Protein AF-A0A9W8WN43-F1 (afdb_monomer_lite)

Sequence (343 aa):
MAVALAVEEGHTSQSELDIEPDHHFRHTLQLLCGPLISVIDGRIFLFHQTLKAFLIGDDAASFSSEASLANQAADGHKWASSISLSGSNNLLGRICSQYLLFTDVEDYFQNPLGNIEKLRTRPLEFLSENYPFLGYAWENWAVHSREPVEEDDRGDDSRIQQMLHLCSPHRLSTLIWLRRKWCLPKLGPEDVTRLIVASYLGLSSVTQHLLRLDTTRPNVRDGIFGRSALSWAAGGGFEGVVKTFIDTQRAAKRRSWLERLLGTGGIQVDSKSKPPRTLSVSHRPCTPLGWAVRFGHEAVVKQLIATNQVKVDDKMLFDAAKGGYLGIMEALLGTAQSPATQK

Structure (mmCIF, N/CA/C/O backbone):
data_AF-A0A9W8WN43-F1
#
_entry.id   AF-A0A9W8WN43-F1
#
loop_
_atom_site.group_PDB
_atom_site.id
_atom_site.type_symbol
_atom_site.label_atom_id
_atom_site.label_alt_id
_atom_site.label_comp_id
_atom_site.label_asym_id
_atom_site.label_entity_id
_atom_site.label_seq_id
_atom_site.pdbx_PDB_ins_code
_atom_site.Cartn_x
_atom_site.Cartn_y
_atom_site.Cartn_z
_atom_site.occupancy
_atom_site.B_iso_or_equiv
_atom_site.auth_seq_id
_atom_site.auth_comp_id
_atom_site.auth_asym_id
_atom_site.auth_atom_id
_atom_site.pdbx_PDB_model_num
ATOM 1 N N . MET A 1 1 ? -14.890 -4.351 18.200 1.00 75.25 1 MET A N 1
ATOM 2 C CA . MET A 1 1 ? -15.972 -4.117 17.217 1.00 75.25 1 MET A CA 1
ATOM 3 C C . MET A 1 1 ? -16.883 -2.972 17.650 1.00 75.25 1 MET A C 1
ATOM 5 O O . MET A 1 1 ? -17.161 -2.142 16.805 1.00 75.25 1 MET A O 1
ATOM 9 N N . ALA A 1 2 ? -17.258 -2.864 18.935 1.00 83.75 2 ALA A N 1
ATOM 10 C CA . ALA A 1 2 ? -18.026 -1.725 19.466 1.00 83.75 2 ALA A CA 1
ATOM 11 C C . ALA A 1 2 ? -17.439 -0.357 19.073 1.00 83.75 2 ALA A C 1
ATOM 13 O O . ALA A 1 2 ? -18.127 0.457 18.475 1.00 83.75 2 ALA A O 1
ATOM 14 N N . VAL A 1 3 ? -16.126 -0.172 19.265 1.00 87.62 3 VAL A N 1
ATOM 15 C CA . VAL A 1 3 ? -15.405 1.040 18.827 1.00 87.62 3 VAL A CA 1
ATOM 16 C C . VAL A 1 3 ? -15.624 1.349 17.341 1.00 87.62 3 VAL A C 1
ATOM 18 O O . VAL A 1 3 ? -15.852 2.493 16.992 1.00 87.62 3 VAL A O 1
ATOM 21 N N . ALA A 1 4 ? -15.594 0.342 16.462 1.00 87.38 4 ALA A N 1
ATOM 22 C CA . ALA A 1 4 ? -15.770 0.556 15.025 1.00 87.38 4 ALA A CA 1
ATOM 23 C C . ALA A 1 4 ? -17.183 1.046 14.673 1.00 87.38 4 ALA A C 1
ATOM 25 O O . ALA A 1 4 ? -17.331 1.808 13.725 1.00 87.38 4 ALA A O 1
ATOM 26 N N . LEU A 1 5 ? -18.201 0.616 15.429 1.00 86.31 5 LEU A N 1
ATOM 27 C CA . LEU A 1 5 ? -19.583 1.064 15.249 1.00 86.31 5 LEU A CA 1
ATOM 28 C C . LEU A 1 5 ? -19.835 2.462 15.831 1.00 86.31 5 LEU A C 1
ATOM 30 O O . LEU A 1 5 ? -20.707 3.154 15.327 1.00 86.31 5 LEU A O 1
ATOM 34 N N . ALA A 1 6 ? -19.057 2.882 16.832 1.00 88.94 6 ALA A N 1
ATOM 35 C CA . ALA A 1 6 ? -19.150 4.214 17.432 1.00 88.94 6 ALA A CA 1
ATOM 36 C C . ALA A 1 6 ? -18.400 5.309 16.640 1.00 88.94 6 ALA A C 1
ATOM 38 O O . ALA A 1 6 ? -18.562 6.497 16.909 1.00 88.94 6 ALA A O 1
ATOM 39 N N . VAL A 1 7 ? -17.532 4.940 15.689 1.00 89.69 7 VAL A N 1
ATOM 40 C CA . VAL A 1 7 ? -16.778 5.912 14.880 1.00 89.69 7 VAL A CA 1
ATOM 41 C C . VAL A 1 7 ? -17.681 6.499 13.790 1.00 89.69 7 VAL A C 1
ATOM 43 O O . VAL A 1 7 ? -17.957 5.863 12.772 1.00 89.69 7 VAL A O 1
ATOM 46 N N . GLU A 1 8 ? -18.079 7.752 13.987 1.00 85.19 8 GLU A N 1
ATOM 47 C CA . GLU A 1 8 ? -18.853 8.562 13.044 1.00 85.19 8 GLU A CA 1
ATOM 48 C C . GLU A 1 8 ? -18.018 9.706 12.467 1.00 85.19 8 GLU A C 1
ATOM 50 O O . GLU A 1 8 ? -16.975 10.063 13.014 1.00 85.19 8 GLU A O 1
ATOM 55 N N . GLU A 1 9 ? -18.464 10.293 11.353 1.00 80.88 9 GLU A N 1
ATOM 56 C CA . GLU A 1 9 ? -17.774 11.430 10.737 1.00 80.88 9 GLU A CA 1
ATOM 57 C C . GLU A 1 9 ? -17.709 12.632 11.686 1.00 80.88 9 GLU A C 1
ATOM 59 O O . GLU A 1 9 ? -18.696 13.008 12.307 1.00 80.88 9 GLU A O 1
ATOM 64 N N . GLY A 1 10 ? -16.532 13.253 11.779 1.00 82.25 10 GLY A N 1
ATOM 65 C CA . GLY A 1 10 ? -16.303 14.422 12.630 1.00 82.25 10 GLY A CA 1
ATOM 66 C C . GLY A 1 10 ? -15.645 14.109 13.972 1.00 82.25 10 GLY A C 1
ATOM 67 O O . GLY A 1 10 ? -15.037 15.013 14.538 1.00 82.25 10 GLY A O 1
ATOM 68 N N . HIS A 1 11 ? -15.662 12.854 14.434 1.00 90.50 11 HIS A N 1
ATOM 69 C CA . HIS A 1 11 ? -14.892 12.467 15.619 1.00 90.50 11 HIS A CA 1
ATOM 70 C C . HIS A 1 11 ? -13.386 12.653 15.401 1.00 90.50 11 HIS A C 1
ATOM 72 O O . HIS A 1 11 ? -12.860 12.315 14.330 1.00 90.50 11 HIS A O 1
ATOM 78 N N . THR A 1 12 ? -12.701 13.157 16.431 1.00 90.25 12 THR A N 1
ATOM 79 C CA . THR A 1 12 ? -11.256 13.447 16.426 1.00 90.25 12 THR A CA 1
ATOM 80 C C . THR A 1 12 ? -10.464 12.752 17.532 1.00 90.25 12 THR A C 1
ATOM 82 O O . THR A 1 12 ? -9.232 12.761 17.486 1.00 90.25 12 THR A O 1
ATOM 85 N N . SER A 1 13 ? -11.137 12.122 18.495 1.00 90.44 13 SER A N 1
ATOM 86 C CA . SER A 1 13 ? -10.511 11.424 19.622 1.00 90.44 13 SER A CA 1
ATOM 87 C C . SER A 1 13 ? -11.336 10.218 20.078 1.00 90.44 13 SER A C 1
ATOM 89 O O . SER A 1 13 ? -12.544 10.151 19.845 1.00 90.44 13 SER A O 1
ATOM 91 N N . GLN A 1 14 ? -10.713 9.258 20.769 1.00 86.75 14 GLN A N 1
ATOM 92 C CA . GLN A 1 14 ? -11.426 8.110 21.336 1.00 86.75 14 GLN A CA 1
ATOM 93 C C . GLN A 1 14 ? -12.351 8.518 22.493 1.00 86.75 14 GLN A C 1
ATOM 95 O O . GLN A 1 14 ? -13.359 7.855 22.721 1.00 86.75 14 GLN A O 1
ATOM 100 N N . SER A 1 15 ? -12.048 9.611 23.200 1.00 86.62 15 SER A N 1
ATOM 101 C CA . SER A 1 15 ? -12.898 10.142 24.276 1.00 86.62 15 SER A CA 1
ATOM 102 C C . SER A 1 15 ? -14.258 10.663 23.810 1.00 86.62 15 SER A C 1
ATOM 104 O O . SER A 1 15 ? -15.161 10.787 24.631 1.00 86.62 15 SER A O 1
ATOM 106 N N . GLU A 1 16 ? -14.405 10.973 22.522 1.00 89.69 16 GLU A N 1
ATOM 107 C CA . GLU A 1 16 ? -15.683 11.387 21.928 1.00 89.69 16 GLU A CA 1
ATOM 108 C C . GLU A 1 16 ? -16.592 10.197 21.599 1.00 89.69 16 GLU A C 1
ATOM 110 O O . GLU A 1 16 ? -17.780 10.388 21.357 1.00 89.69 16 GLU A O 1
ATOM 115 N N . LEU A 1 17 ? -16.054 8.972 21.580 1.00 88.38 17 LEU A N 1
ATOM 116 C CA . LEU A 1 17 ? -16.816 7.795 21.188 1.00 88.38 17 LEU A CA 1
ATOM 117 C C . LEU A 1 17 ? -17.735 7.336 22.321 1.00 88.38 17 LEU A C 1
ATOM 119 O O . LEU A 1 17 ? -17.269 6.968 23.402 1.00 88.38 17 LEU A O 1
ATOM 123 N N . ASP A 1 18 ? -19.030 7.247 22.028 1.00 85.81 18 ASP A N 1
ATOM 124 C CA . ASP A 1 18 ? -19.991 6.571 22.897 1.00 85.81 18 ASP A CA 1
ATOM 125 C C . ASP A 1 18 ? -19.885 5.050 22.701 1.00 85.81 18 ASP A C 1
ATOM 127 O O . ASP A 1 18 ? -20.550 4.438 21.863 1.00 85.81 18 ASP A O 1
ATOM 131 N N . ILE A 1 19 ? -18.929 4.439 23.405 1.00 85.38 19 ILE A N 1
ATOM 132 C CA . ILE A 1 19 ? -18.640 3.008 23.285 1.00 85.38 19 ILE A CA 1
ATOM 133 C C . ILE A 1 19 ? -19.535 2.236 24.252 1.00 85.38 19 ILE A C 1
ATOM 135 O O . ILE A 1 19 ? -19.335 2.265 25.468 1.00 85.38 19 ILE A O 1
ATOM 139 N N . GLU A 1 20 ? -20.467 1.462 23.700 1.00 82.31 20 GLU A N 1
ATOM 140 C CA . GLU A 1 20 ? -21.280 0.542 24.492 1.00 82.31 20 GLU A CA 1
ATOM 141 C C . GLU A 1 20 ? -20.407 -0.480 25.252 1.00 82.31 20 GLU A C 1
ATOM 143 O O . GLU A 1 20 ? -19.514 -1.099 24.660 1.00 82.31 20 GLU A O 1
ATOM 148 N N . PRO A 1 21 ? -20.689 -0.738 26.545 1.00 83.75 21 PRO A N 1
ATOM 149 C CA . PRO A 1 21 ? -20.045 -1.815 27.288 1.00 83.75 21 PRO A CA 1
ATOM 150 C C . PRO A 1 21 ? -20.271 -3.185 26.635 1.00 83.75 21 PRO A C 1
ATOM 152 O O . PRO A 1 21 ? -21.369 -3.468 26.161 1.00 83.75 21 PRO A O 1
ATOM 155 N N . ASP A 1 22 ? -19.289 -4.090 26.712 1.00 78.81 22 ASP A N 1
ATOM 156 C CA . ASP A 1 22 ? -19.317 -5.402 26.033 1.00 78.81 22 ASP A CA 1
ATOM 157 C C . ASP A 1 22 ? -20.609 -6.216 26.239 1.00 78.81 22 ASP A C 1
ATOM 159 O O . ASP A 1 22 ? -21.093 -6.888 25.323 1.00 78.81 22 ASP A O 1
ATOM 163 N N . HIS A 1 23 ? -21.186 -6.162 27.442 1.00 77.94 23 HIS A N 1
ATOM 164 C CA . HIS A 1 23 ? -22.418 -6.880 27.766 1.00 77.94 23 HIS A CA 1
ATOM 165 C C . HIS A 1 23 ? -23.649 -6.287 27.060 1.00 77.94 23 HIS A C 1
ATOM 167 O O . HIS A 1 23 ? -24.498 -7.048 26.594 1.00 77.94 23 HIS A O 1
ATOM 173 N N . HIS A 1 24 ? -23.724 -4.958 26.929 1.00 83.62 24 HIS A N 1
ATOM 174 C CA . HIS A 1 24 ? -24.758 -4.275 26.149 1.00 83.62 24 HIS A CA 1
ATOM 175 C C . HIS A 1 24 ? -24.529 -4.475 24.658 1.00 83.62 24 HIS A C 1
ATOM 177 O O . HIS A 1 24 ? -25.448 -4.878 23.955 1.00 83.62 24 HIS A O 1
ATOM 183 N N . PHE A 1 25 ? -23.285 -4.345 24.204 1.00 83.62 25 PHE A N 1
ATOM 184 C CA . PHE A 1 25 ? -22.928 -4.513 22.802 1.00 83.62 25 PHE A CA 1
ATOM 185 C C . PHE A 1 25 ? -23.336 -5.884 22.246 1.00 83.62 25 PHE A C 1
ATOM 187 O O . PHE A 1 25 ? -23.837 -6.000 21.126 1.00 83.62 25 PHE A O 1
ATOM 194 N N . ARG A 1 26 ? -23.181 -6.952 23.042 1.00 82.00 26 ARG A N 1
ATOM 195 C CA . ARG A 1 26 ? -23.665 -8.290 22.668 1.00 82.00 26 ARG A CA 1
ATOM 196 C C . ARG A 1 26 ? -25.181 -8.316 22.467 1.00 82.00 26 ARG A C 1
ATOM 198 O O . ARG A 1 26 ? -25.646 -8.980 21.541 1.00 82.00 26 ARG A O 1
ATOM 205 N N . HIS A 1 27 ? -25.934 -7.627 23.320 1.00 83.69 27 HIS A N 1
ATOM 206 C CA . HIS A 1 27 ? -27.383 -7.521 23.194 1.00 83.69 27 HIS A CA 1
ATOM 207 C C . HIS A 1 27 ? -27.773 -6.698 21.961 1.00 83.69 27 HIS A C 1
ATOM 209 O O . HIS A 1 27 ? -28.588 -7.160 21.168 1.00 83.69 27 HIS A O 1
ATOM 215 N N . THR A 1 28 ? -27.122 -5.556 21.733 1.00 85.56 28 THR A N 1
ATOM 216 C CA . THR A 1 28 ? -27.302 -4.712 20.543 1.00 85.56 28 THR A CA 1
ATOM 217 C C . THR A 1 28 ? -27.074 -5.507 19.259 1.00 85.56 28 THR A C 1
ATOM 219 O O . THR A 1 28 ? -27.919 -5.511 18.368 1.00 85.56 28 THR A O 1
ATOM 222 N N . LEU A 1 29 ? -25.990 -6.285 19.182 1.00 84.38 29 LEU A N 1
ATOM 223 C CA . LEU A 1 29 ? -25.721 -7.170 18.045 1.00 84.38 29 LEU A CA 1
ATOM 224 C C . LEU A 1 29 ? -26.818 -8.224 17.837 1.00 84.38 29 LEU A C 1
ATOM 226 O O . LEU A 1 29 ? -27.221 -8.474 16.702 1.00 84.38 29 LEU A O 1
ATOM 230 N N . GLN A 1 30 ? -27.316 -8.839 18.911 1.00 82.50 30 GLN A N 1
ATOM 231 C CA . GLN A 1 30 ? -28.419 -9.801 18.832 1.00 82.50 30 GLN A CA 1
ATOM 232 C C . GLN A 1 30 ? -29.741 -9.147 18.410 1.00 82.50 30 GLN A C 1
ATOM 234 O O . GLN A 1 30 ? -30.515 -9.782 17.701 1.00 82.50 30 GLN A O 1
ATOM 239 N N . LEU A 1 31 ? -29.999 -7.896 18.799 1.00 84.94 31 LEU A N 1
ATOM 240 C CA . LEU A 1 31 ? -31.176 -7.139 18.364 1.00 84.94 31 LEU A CA 1
ATOM 241 C C . LEU A 1 31 ? -31.101 -6.774 16.878 1.00 84.94 31 LEU A C 1
ATOM 243 O O . LEU A 1 31 ? -32.087 -6.924 16.163 1.00 84.94 31 LEU A O 1
ATOM 247 N N . LEU A 1 32 ? -29.934 -6.322 16.412 1.00 84.75 32 LEU A N 1
ATOM 248 C CA . LEU A 1 32 ? -29.730 -5.888 15.028 1.00 84.75 32 LEU A CA 1
ATOM 249 C C . LEU A 1 32 ? -29.716 -7.059 14.042 1.00 84.75 32 LEU A C 1
ATOM 251 O O . LEU A 1 32 ? -30.316 -6.988 12.972 1.00 84.75 32 LEU A O 1
ATOM 255 N N . CYS A 1 33 ? -29.018 -8.136 14.395 1.00 82.69 33 CYS A N 1
ATOM 256 C CA . CYS A 1 33 ? -28.761 -9.249 13.483 1.00 82.69 33 CYS A CA 1
ATOM 257 C C . CYS A 1 33 ? -29.621 -10.486 13.785 1.00 82.69 33 CYS A C 1
ATOM 259 O O . CYS A 1 33 ? -29.648 -11.424 12.989 1.00 82.69 33 CYS A O 1
ATOM 261 N N . GLY A 1 34 ? -30.319 -10.530 14.921 1.00 83.19 34 GLY A N 1
ATOM 262 C CA . GLY A 1 34 ? -31.147 -11.669 15.307 1.00 83.19 34 GLY A CA 1
ATOM 263 C C . GLY A 1 34 ? -30.350 -12.982 15.423 1.00 83.19 34 GLY A C 1
ATOM 264 O O . GLY A 1 34 ? -29.178 -12.974 15.808 1.00 83.19 34 GLY A O 1
ATOM 265 N N . PRO A 1 35 ? -30.954 -14.135 15.072 1.00 80.62 35 PRO A N 1
ATOM 266 C CA . PRO A 1 35 ? -30.315 -15.453 15.173 1.00 80.62 35 PRO A CA 1
ATOM 267 C C . PRO A 1 35 ? -29.236 -15.702 14.104 1.00 80.62 35 PRO A C 1
ATOM 269 O O . PRO A 1 35 ? -28.654 -16.783 14.051 1.00 80.62 35 PRO A O 1
ATOM 272 N N . LEU A 1 36 ? -28.976 -14.726 13.230 1.00 83.12 36 LEU A N 1
ATOM 273 C CA . LEU A 1 36 ? -28.039 -14.854 12.115 1.00 83.12 36 LEU A CA 1
ATOM 274 C C . LEU A 1 36 ? -26.577 -14.876 12.562 1.00 83.12 36 LEU A C 1
ATOM 276 O O . LEU A 1 36 ? -25.723 -15.402 11.842 1.00 83.12 36 LEU A O 1
ATOM 280 N N . ILE A 1 37 ? -26.291 -14.317 13.738 1.00 86.69 37 ILE A N 1
ATOM 281 C CA . ILE A 1 37 ? -24.946 -14.258 14.298 1.00 86.69 37 ILE A CA 1
ATOM 282 C C . ILE A 1 37 ? -24.879 -14.908 15.678 1.00 86.69 37 ILE A C 1
ATOM 284 O O . ILE A 1 37 ? -25.814 -14.855 16.474 1.00 86.69 37 ILE A O 1
ATOM 288 N N . SER A 1 38 ? -23.719 -15.472 15.991 1.00 84.19 38 SER A N 1
ATOM 289 C CA . SER A 1 38 ? -23.364 -15.946 17.325 1.00 84.19 38 SER A CA 1
ATOM 290 C C . SER A 1 38 ? -22.076 -15.278 17.788 1.00 84.19 38 SER A C 1
ATOM 292 O O . SER A 1 38 ? -21.107 -15.212 17.030 1.00 84.19 38 SER A O 1
ATOM 294 N N . VAL A 1 39 ? -22.053 -14.814 19.038 1.00 82.50 39 VAL A N 1
ATOM 295 C CA . VAL A 1 39 ? -20.862 -14.228 19.664 1.00 82.50 39 VAL A CA 1
ATOM 296 C C . VAL A 1 39 ? -20.254 -15.247 20.626 1.00 82.50 39 VAL A C 1
ATOM 298 O O . VAL A 1 39 ? -20.880 -15.584 21.634 1.00 82.50 39 VAL A O 1
ATOM 301 N N . ILE A 1 40 ? -19.055 -15.737 20.308 1.00 79.88 40 ILE A N 1
ATOM 302 C CA . ILE A 1 40 ? -18.298 -16.723 21.098 1.00 79.88 40 ILE A CA 1
ATOM 303 C C . ILE A 1 40 ? -16.904 -16.143 21.348 1.00 79.88 40 ILE A C 1
ATOM 305 O O . ILE A 1 40 ? -16.230 -15.750 20.398 1.00 79.88 40 ILE A O 1
ATOM 309 N N . ASP A 1 41 ? -16.495 -16.044 22.615 1.00 75.50 41 ASP A N 1
ATOM 310 C CA . ASP A 1 41 ? -15.186 -15.513 23.038 1.00 75.50 41 ASP A CA 1
ATOM 311 C C . ASP A 1 41 ? -14.814 -14.167 22.383 1.00 75.50 41 ASP A C 1
ATOM 313 O O . ASP A 1 41 ? -13.705 -13.963 21.890 1.00 75.50 41 ASP A O 1
ATOM 317 N N . GLY A 1 42 ? -15.784 -13.247 22.309 1.00 73.75 42 GLY A N 1
ATOM 318 C CA . GLY A 1 42 ? -15.601 -11.918 21.709 1.00 73.75 42 GLY A CA 1
ATOM 319 C C . GLY A 1 42 ? -15.502 -11.906 20.177 1.00 73.75 42 GLY A C 1
ATOM 320 O O . GLY A 1 42 ? -15.295 -10.848 19.583 1.00 73.75 42 GLY A O 1
ATOM 321 N N . ARG A 1 43 ? -15.674 -13.055 19.512 1.00 78.38 43 ARG A N 1
ATOM 322 C CA . ARG A 1 43 ? -15.694 -13.179 18.049 1.00 78.38 43 ARG A CA 1
ATOM 323 C C . ARG A 1 43 ? -17.117 -13.364 17.541 1.00 78.38 43 ARG A C 1
ATOM 325 O O . ARG A 1 43 ? -17.914 -14.082 18.140 1.00 78.38 43 ARG A O 1
ATOM 332 N N . ILE A 1 44 ? -17.416 -12.712 16.421 1.00 83.31 44 ILE A N 1
ATOM 333 C CA . ILE A 1 44 ? -18.720 -12.763 15.757 1.00 83.31 44 ILE A CA 1
ATOM 334 C C . ILE A 1 44 ? -18.645 -13.809 14.647 1.00 83.31 44 ILE A C 1
ATOM 336 O O . ILE A 1 44 ? -17.783 -13.729 13.771 1.00 83.31 44 ILE A O 1
ATOM 340 N N . PHE A 1 45 ? -19.558 -14.772 14.677 1.00 83.88 45 PHE A N 1
ATOM 341 C CA . PHE A 1 45 ? -19.699 -15.812 13.664 1.00 83.88 45 PHE A CA 1
ATOM 342 C C . PHE A 1 45 ? -21.076 -15.724 13.027 1.00 83.88 45 PHE A C 1
ATOM 344 O O . PHE A 1 45 ? -22.053 -15.442 13.714 1.00 83.88 45 PHE A O 1
ATOM 351 N N . LEU A 1 46 ? -21.157 -16.007 11.729 1.00 86.12 46 LEU A N 1
ATOM 352 C CA . LEU A 1 46 ? -22.435 -16.297 11.086 1.00 86.12 46 LEU A CA 1
ATOM 353 C C . LEU A 1 46 ? -22.883 -17.699 11.496 1.00 86.12 46 LEU A C 1
ATOM 355 O O . LEU A 1 46 ? -22.059 -18.611 11.570 1.00 86.12 46 LEU A O 1
ATOM 359 N N . PHE A 1 47 ? -24.182 -17.876 11.718 1.00 83.38 47 PHE A N 1
ATOM 360 C CA . PHE A 1 47 ? -24.745 -19.151 12.165 1.00 83.38 47 PHE A CA 1
ATOM 361 C C . PHE A 1 47 ? -24.478 -20.301 11.178 1.00 83.38 47 PHE A C 1
ATOM 363 O O . PHE A 1 47 ? -24.301 -21.447 11.582 1.00 83.38 47 PHE A O 1
ATOM 370 N N . HIS A 1 48 ? -24.419 -20.003 9.875 1.00 81.75 48 HIS A N 1
ATOM 371 C CA . HIS A 1 48 ? -24.092 -20.988 8.849 1.00 81.75 48 HIS A CA 1
ATOM 372 C C . HIS A 1 48 ? -23.366 -20.357 7.654 1.00 81.75 48 HIS A C 1
ATOM 374 O O . HIS A 1 48 ? -23.642 -19.220 7.275 1.00 81.75 48 HIS A O 1
ATOM 380 N N . GLN A 1 49 ? -22.475 -21.109 6.999 1.00 79.50 49 GLN A N 1
ATOM 381 C CA . GLN A 1 49 ? -21.721 -20.625 5.834 1.00 79.50 49 GLN A CA 1
ATOM 382 C C . GLN A 1 49 ? -22.631 -20.256 4.648 1.00 79.50 49 GLN A C 1
ATOM 384 O O . GLN A 1 49 ? -22.329 -19.322 3.911 1.00 79.50 49 GLN A O 1
ATOM 389 N N . THR A 1 50 ? -23.769 -20.937 4.472 1.00 83.75 50 THR A N 1
ATOM 390 C CA . THR A 1 50 ? -24.734 -20.599 3.402 1.00 83.75 50 THR A CA 1
ATOM 391 C C . THR A 1 50 ? -25.366 -19.227 3.597 1.00 83.75 50 THR A C 1
ATOM 393 O O . THR A 1 50 ? -25.724 -18.586 2.616 1.00 83.75 50 THR A O 1
ATOM 396 N N . LEU A 1 51 ? -25.449 -18.736 4.838 1.00 82.00 51 LEU A N 1
ATOM 397 C CA . LEU A 1 51 ? -25.917 -17.383 5.109 1.00 82.00 51 LEU A CA 1
ATOM 398 C C . LEU A 1 51 ? -24.935 -16.347 4.556 1.00 82.00 51 LEU A C 1
ATOM 400 O O . LEU A 1 51 ? -25.355 -15.355 3.975 1.00 82.00 51 LEU A O 1
ATOM 404 N N . LYS A 1 52 ? -23.626 -16.605 4.667 1.00 82.81 52 LYS A N 1
ATOM 405 C CA . LYS A 1 52 ? -22.603 -15.759 4.042 1.00 82.81 52 LYS A CA 1
ATOM 406 C C . LYS A 1 52 ? -22.822 -15.668 2.529 1.00 82.81 52 LYS A C 1
ATOM 408 O O . LYS A 1 52 ? -22.835 -14.568 1.991 1.00 82.81 52 LYS A O 1
ATOM 413 N N . ALA A 1 53 ? -23.014 -16.810 1.866 1.00 82.00 53 ALA A N 1
ATOM 414 C CA . ALA A 1 53 ? -23.245 -16.865 0.421 1.00 82.00 53 ALA A CA 1
ATOM 415 C C . ALA A 1 53 ? -24.547 -16.149 0.016 1.00 82.00 53 ALA A C 1
ATOM 417 O O . ALA A 1 53 ? -24.567 -15.400 -0.955 1.00 82.00 53 ALA A O 1
ATOM 418 N N . PHE A 1 54 ? -25.615 -16.317 0.800 1.00 83.69 54 PHE A N 1
ATOM 419 C CA . PHE A 1 54 ? -26.895 -15.641 0.587 1.00 83.69 54 PHE A CA 1
ATOM 420 C C . PHE A 1 54 ? -26.796 -14.114 0.723 1.00 83.69 54 PHE A C 1
ATOM 422 O O . PHE A 1 54 ? -27.371 -13.391 -0.087 1.00 83.69 54 PHE A O 1
ATOM 429 N N . LEU A 1 55 ? -26.069 -13.620 1.731 1.00 84.94 55 LEU A N 1
ATOM 430 C CA . LEU A 1 55 ? -25.930 -12.185 2.001 1.00 84.94 55 LEU A CA 1
ATOM 431 C C . LEU A 1 55 ? -24.993 -11.481 1.017 1.00 84.94 55 LEU A C 1
ATOM 433 O O . LEU A 1 55 ? -25.261 -10.343 0.649 1.00 84.94 55 LEU A O 1
ATOM 437 N N . ILE A 1 56 ? -23.904 -12.137 0.606 1.00 83.00 56 ILE A N 1
ATOM 438 C CA . ILE A 1 56 ? -22.920 -11.553 -0.321 1.00 83.00 56 ILE A CA 1
ATOM 439 C C . ILE A 1 56 ? -23.400 -11.651 -1.776 1.00 83.00 56 ILE A C 1
ATOM 441 O O . ILE A 1 56 ? -23.066 -10.790 -2.582 1.00 83.00 56 ILE A O 1
ATOM 445 N N . GLY A 1 57 ? -24.218 -12.661 -2.090 1.00 71.56 57 GLY A N 1
ATOM 446 C CA . GLY A 1 57 ? -24.587 -12.993 -3.461 1.00 71.56 57 GLY A CA 1
ATOM 447 C C . GLY A 1 57 ? -23.434 -13.726 -4.138 1.00 71.56 57 GLY A C 1
ATOM 448 O O . GLY A 1 57 ? -22.529 -13.107 -4.683 1.00 71.56 57 GLY A O 1
ATOM 449 N N . ASP A 1 58 ? -23.429 -15.056 -4.058 1.00 60.62 58 ASP A N 1
ATOM 450 C CA . ASP A 1 58 ? -22.457 -15.864 -4.796 1.00 60.62 58 ASP A CA 1
ATOM 451 C C . ASP A 1 58 ? -22.948 -16.071 -6.241 1.00 60.62 58 ASP A C 1
ATOM 453 O O . ASP A 1 58 ? -24.000 -16.676 -6.466 1.00 60.62 58 ASP A O 1
ATOM 457 N N . ASP A 1 59 ? -22.141 -15.656 -7.223 1.00 51.44 59 ASP A N 1
ATOM 458 C CA . ASP A 1 59 ? -22.330 -15.905 -8.668 1.00 51.44 59 ASP A CA 1
ATOM 459 C C . ASP A 1 59 ? -22.299 -17.409 -9.044 1.00 51.44 59 ASP A C 1
ATOM 461 O O . ASP A 1 59 ? -22.443 -17.792 -10.205 1.00 51.44 59 ASP A O 1
ATOM 465 N N . ALA A 1 60 ? -22.131 -18.304 -8.065 1.00 42.03 60 ALA A N 1
ATOM 466 C CA . ALA A 1 60 ? -22.114 -19.754 -8.243 1.00 42.03 60 ALA A CA 1
ATOM 467 C C . ALA A 1 60 ? -23.510 -20.414 -8.207 1.00 42.03 60 ALA A C 1
ATOM 469 O O . ALA A 1 60 ? -23.609 -21.640 -8.296 1.00 42.03 60 ALA A O 1
ATOM 470 N N . ALA A 1 61 ? -24.602 -19.647 -8.125 1.00 42.44 61 ALA A N 1
ATOM 471 C CA . ALA A 1 61 ? -25.963 -20.169 -8.261 1.00 42.44 61 ALA A CA 1
ATOM 472 C C . ALA A 1 61 ? -26.410 -20.238 -9.735 1.00 42.44 61 ALA A C 1
ATOM 474 O O . ALA A 1 61 ? -27.434 -19.697 -10.138 1.00 42.44 61 ALA A O 1
ATOM 475 N N . SER A 1 62 ? -25.682 -21.038 -10.516 1.00 38.81 62 SER A N 1
ATOM 476 C CA . SER A 1 62 ? -26.245 -21.801 -11.641 1.00 38.81 62 SER A CA 1
ATOM 477 C C . SER A 1 62 ? -26.983 -23.058 -11.144 1.00 38.81 62 SER A C 1
ATOM 479 O O . SER A 1 62 ? -27.078 -24.064 -11.842 1.00 38.81 62 SER A O 1
ATOM 481 N N . PHE A 1 63 ? -27.540 -23.006 -9.930 1.00 38.94 63 PHE A N 1
ATOM 482 C CA . PHE A 1 63 ? -28.412 -24.041 -9.403 1.00 38.94 63 PHE A CA 1
ATOM 483 C C . PHE A 1 63 ? -29.867 -23.597 -9.498 1.00 38.94 63 PHE A C 1
ATOM 485 O O . PHE A 1 63 ? -30.398 -22.894 -8.646 1.00 38.94 63 PHE A O 1
ATOM 492 N N . SER A 1 64 ? -30.496 -24.138 -10.538 1.00 41.50 64 SER A N 1
ATOM 493 C CA . SER A 1 64 ? -31.928 -24.385 -10.693 1.00 41.50 64 SER A CA 1
ATOM 494 C C . SER A 1 64 ? -32.857 -23.186 -10.898 1.00 41.50 64 SER A C 1
ATOM 496 O O . SER A 1 64 ? -32.852 -22.174 -10.205 1.00 41.50 64 SER A O 1
ATOM 498 N N . SER A 1 65 ? -33.716 -23.385 -11.890 1.00 40.94 65 SER A N 1
ATOM 499 C CA . SER A 1 65 ? -34.802 -22.559 -12.406 1.00 40.94 65 SER A CA 1
ATOM 500 C C . SER A 1 65 ? -35.945 -22.290 -11.413 1.00 40.94 65 SER A C 1
ATOM 502 O O . SER A 1 65 ? -37.106 -22.280 -11.812 1.00 40.94 65 SER A O 1
ATOM 504 N N . GLU A 1 66 ? -35.651 -22.082 -10.130 1.00 43.06 66 GLU A N 1
ATOM 505 C CA . GLU A 1 66 ? -36.648 -21.711 -9.113 1.00 43.06 66 GLU A CA 1
ATOM 506 C C . GLU A 1 66 ? -36.550 -20.239 -8.686 1.00 43.06 66 GLU A C 1
ATOM 508 O O . GLU A 1 66 ? -37.522 -19.677 -8.179 1.00 43.06 66 GLU A O 1
ATOM 513 N N . ALA A 1 67 ? -35.444 -19.551 -9.003 1.00 44.22 67 ALA A N 1
ATOM 514 C CA . ALA A 1 67 ? -35.294 -18.108 -8.769 1.00 44.22 67 ALA A CA 1
ATOM 515 C C . ALA A 1 67 ? -36.327 -17.250 -9.534 1.00 44.22 67 ALA A C 1
ATOM 517 O O . ALA A 1 67 ? -36.564 -16.094 -9.191 1.00 44.22 67 ALA A O 1
ATOM 518 N N . SER A 1 68 ? -36.990 -17.815 -10.547 1.00 40.94 68 SER A N 1
ATOM 519 C CA . SER A 1 68 ? -38.057 -17.141 -11.293 1.00 40.94 68 SER A CA 1
ATOM 520 C C . SER A 1 68 ? -39.415 -17.134 -10.575 1.00 40.94 68 SER A C 1
ATOM 522 O O . SER A 1 68 ? -40.282 -16.364 -10.978 1.00 40.94 68 SER A O 1
ATOM 524 N N . LEU A 1 69 ? -39.609 -17.925 -9.508 1.00 41.94 69 LEU A N 1
ATOM 525 C CA . LEU A 1 69 ? -40.863 -17.952 -8.734 1.00 41.94 69 LEU A CA 1
ATOM 526 C C . LEU A 1 69 ? -40.825 -17.074 -7.469 1.00 41.94 69 LEU A C 1
ATOM 528 O O . LEU A 1 69 ? -41.877 -16.688 -6.969 1.00 41.94 69 LEU A O 1
ATOM 532 N N . ALA A 1 70 ? -39.639 -16.693 -6.983 1.00 40.88 70 ALA A N 1
ATOM 533 C CA . ALA A 1 70 ? -39.488 -15.813 -5.816 1.00 40.88 70 ALA A CA 1
ATOM 534 C C . ALA A 1 70 ? -39.659 -14.314 -6.140 1.00 40.88 70 ALA A C 1
ATOM 536 O O . ALA A 1 70 ? -39.863 -13.503 -5.243 1.00 40.88 70 ALA A O 1
ATOM 537 N N . ASN A 1 71 ? -39.635 -13.936 -7.421 1.00 44.91 71 ASN A N 1
ATOM 538 C CA . ASN A 1 71 ? -39.746 -12.537 -7.851 1.00 44.91 71 ASN A CA 1
ATOM 539 C C . ASN A 1 71 ? -41.179 -11.973 -7.813 1.00 44.91 71 ASN A C 1
ATOM 541 O O . ASN A 1 71 ? -41.381 -10.825 -8.199 1.00 44.91 71 ASN A O 1
ATOM 545 N N . GLN A 1 72 ? -42.177 -12.754 -7.381 1.00 47.12 72 GLN A N 1
ATOM 546 C CA . GLN A 1 72 ? -43.584 -12.327 -7.351 1.00 47.12 72 GLN A CA 1
ATOM 547 C C . GLN A 1 72 ? -44.212 -12.272 -5.951 1.00 47.12 72 GLN A C 1
ATOM 549 O O . GLN A 1 72 ? -45.397 -11.969 -5.837 1.00 47.12 72 GLN A O 1
ATOM 554 N N . ALA A 1 73 ? -43.451 -12.496 -4.877 1.00 40.94 73 ALA A N 1
ATOM 555 C CA . ALA A 1 73 ? -43.970 -12.334 -3.522 1.00 40.94 73 ALA A CA 1
ATOM 556 C C . ALA A 1 73 ? -42.941 -11.664 -2.600 1.00 40.94 73 ALA A C 1
ATOM 558 O O . ALA A 1 73 ? -41.861 -12.197 -2.380 1.00 40.94 73 ALA A O 1
ATOM 559 N N . ALA A 1 74 ? -43.357 -10.536 -2.017 1.00 41.81 74 ALA A N 1
ATOM 560 C CA . ALA A 1 74 ? -42.698 -9.745 -0.973 1.00 41.81 74 ALA A CA 1
ATOM 561 C C . ALA A 1 74 ? -41.716 -8.645 -1.432 1.00 41.81 74 ALA A C 1
ATOM 563 O O . ALA A 1 74 ? -40.501 -8.717 -1.242 1.00 41.81 74 ALA A O 1
ATOM 564 N N . ASP A 1 75 ? -42.296 -7.527 -1.875 1.00 48.97 75 ASP A N 1
ATOM 565 C CA . ASP A 1 75 ? -41.793 -6.199 -1.515 1.00 48.97 75 ASP A CA 1
ATOM 566 C C . ASP A 1 75 ? -41.732 -6.080 0.020 1.00 48.97 75 ASP A C 1
ATOM 568 O O . ASP A 1 75 ? -42.731 -5.791 0.676 1.00 48.97 75 ASP A O 1
ATOM 572 N N . GLY A 1 76 ? -40.569 -6.356 0.616 1.00 50.28 76 GLY A N 1
ATOM 573 C CA . GLY A 1 76 ? -40.392 -6.166 2.058 1.00 50.28 76 GLY A CA 1
ATOM 574 C C . GLY A 1 76 ? -38.978 -6.361 2.590 1.00 50.28 76 GLY A C 1
ATOM 575 O O . GLY A 1 76 ? -38.490 -5.505 3.319 1.00 50.28 76 GLY A O 1
ATOM 576 N N . HIS A 1 77 ? -38.273 -7.438 2.227 1.00 54.94 77 HIS A N 1
ATOM 577 C CA . HIS A 1 77 ? -37.006 -7.777 2.897 1.00 54.94 77 HIS A CA 1
ATOM 578 C C . HIS A 1 77 ? -35.967 -8.376 1.936 1.00 54.94 77 HIS A C 1
ATOM 580 O O . HIS A 1 77 ? -35.744 -9.584 1.900 1.00 54.94 77 HIS A O 1
ATOM 586 N N . LYS A 1 78 ? -35.281 -7.514 1.172 1.00 67.06 78 LYS A N 1
ATOM 587 C CA . LYS A 1 78 ? -34.168 -7.894 0.280 1.00 67.06 78 LYS A CA 1
ATOM 588 C C . LYS A 1 78 ? -32.865 -8.098 1.064 1.00 67.06 78 LYS A C 1
ATOM 590 O O . LYS A 1 78 ? -31.953 -7.286 0.992 1.00 67.06 78 LYS A O 1
ATOM 595 N N . TRP A 1 79 ? -32.792 -9.169 1.853 1.00 74.00 79 TRP A N 1
ATOM 596 C CA . TRP A 1 79 ? -31.540 -9.585 2.507 1.00 74.00 79 TRP A CA 1
ATOM 597 C C . TRP A 1 79 ? -30.625 -10.373 1.561 1.00 74.00 79 TRP A C 1
ATOM 599 O O . TRP A 1 79 ? -29.421 -10.433 1.781 1.00 74.00 79 TRP A O 1
ATOM 609 N N . ALA A 1 80 ? -31.186 -10.974 0.510 1.00 79.06 80 ALA A N 1
ATOM 610 C CA . ALA A 1 80 ? -30.401 -11.655 -0.511 1.00 79.06 80 ALA A CA 1
ATOM 611 C C . ALA A 1 80 ? -29.499 -10.647 -1.236 1.00 79.06 80 ALA A C 1
ATOM 613 O O . ALA A 1 80 ? -29.998 -9.638 -1.736 1.00 79.06 80 ALA A O 1
ATOM 614 N N . SER A 1 81 ? -28.198 -10.937 -1.318 1.00 81.19 81 SER A N 1
ATOM 615 C CA . SER A 1 81 ? -27.188 -10.064 -1.945 1.00 81.19 81 SER A CA 1
ATOM 616 C C . SER A 1 81 ? -27.174 -8.631 -1.384 1.00 81.19 81 SER A C 1
ATOM 618 O O . SER A 1 81 ? -26.922 -7.674 -2.112 1.00 81.19 81 SER A O 1
ATOM 620 N N . SER A 1 82 ? -27.491 -8.461 -0.096 1.00 83.69 82 SER A N 1
ATOM 621 C CA . SER A 1 82 ? -27.544 -7.148 0.559 1.00 83.69 82 SER A CA 1
ATOM 622 C C . SER A 1 82 ? -26.175 -6.609 0.988 1.00 83.69 82 SER A C 1
ATOM 624 O O . SER A 1 82 ? -26.054 -5.418 1.271 1.00 83.69 82 SER A O 1
ATOM 626 N N . ILE A 1 83 ? -25.142 -7.457 1.044 1.00 84.19 83 ILE A N 1
ATOM 627 C CA . ILE A 1 83 ? -23.790 -7.087 1.475 1.00 84.19 83 ILE A CA 1
ATOM 628 C C . ILE A 1 83 ? -22.851 -7.101 0.272 1.00 84.19 83 ILE A C 1
ATOM 630 O O . ILE A 1 83 ? -22.410 -8.161 -0.169 1.00 84.19 83 ILE A O 1
ATOM 634 N N . SER A 1 84 ? -22.449 -5.923 -0.207 1.00 86.50 84 SER A N 1
ATOM 635 C CA . SER A 1 84 ? -21.346 -5.835 -1.164 1.00 86.50 84 SER A CA 1
ATOM 636 C C . SER A 1 84 ? -20.005 -5.913 -0.427 1.00 86.50 84 SER A C 1
ATOM 638 O O . SER A 1 84 ? -19.769 -5.217 0.569 1.00 86.50 84 SER A O 1
ATOM 640 N N . LEU A 1 85 ? -19.097 -6.770 -0.907 1.00 84.69 85 LEU A N 1
ATOM 641 C CA . LEU A 1 85 ? -17.742 -6.852 -0.348 1.00 84.69 85 LEU A CA 1
ATOM 642 C C . LEU A 1 85 ? -17.007 -5.516 -0.518 1.00 84.69 85 LEU A C 1
ATOM 644 O O . LEU A 1 85 ? -16.335 -5.064 0.407 1.00 84.69 85 LEU A O 1
ATOM 648 N N . SER A 1 86 ? -17.218 -4.867 -1.665 1.00 84.62 86 SER A N 1
ATOM 649 C CA . SER A 1 86 ? -16.648 -3.558 -1.970 1.00 84.62 86 SER A CA 1
ATOM 650 C C . SER A 1 86 ? -17.142 -2.469 -1.025 1.00 84.62 86 SER A C 1
ATOM 652 O O . SER A 1 86 ? -16.341 -1.792 -0.383 1.00 84.62 86 SER A O 1
ATOM 654 N N . GLY A 1 87 ? -18.460 -2.368 -0.830 1.00 84.88 87 GLY A N 1
ATOM 655 C CA . GLY A 1 87 ? -19.054 -1.417 0.109 1.00 84.88 87 GLY A CA 1
ATOM 656 C C . GLY A 1 87 ? -18.606 -1.675 1.547 1.00 84.88 87 GLY A C 1
ATOM 657 O O . GLY A 1 87 ? -18.277 -0.738 2.270 1.00 84.88 87 GLY A O 1
ATOM 658 N N . SER A 1 88 ? -18.489 -2.946 1.944 1.00 88.44 88 SER A N 1
ATOM 659 C CA . SER A 1 88 ? -17.993 -3.330 3.273 1.00 88.44 88 SER A CA 1
ATOM 660 C C . SER A 1 88 ? -16.528 -2.939 3.484 1.00 88.44 88 SER A C 1
ATOM 662 O O . SER A 1 88 ? -16.179 -2.387 4.530 1.00 88.44 88 SER A O 1
ATOM 664 N N . ASN A 1 89 ? -15.667 -3.186 2.490 1.00 89.56 89 ASN A N 1
ATOM 665 C CA . ASN A 1 89 ? -14.277 -2.735 2.505 1.00 89.56 89 ASN A CA 1
ATOM 666 C C . ASN A 1 89 ? -14.209 -1.210 2.557 1.00 89.56 89 ASN A C 1
ATOM 668 O O . ASN A 1 89 ? -13.511 -0.664 3.404 1.00 89.56 89 ASN A O 1
ATOM 672 N N . ASN A 1 90 ? -14.990 -0.509 1.741 1.00 87.25 90 ASN A N 1
ATOM 673 C CA . ASN A 1 90 ? -15.016 0.947 1.748 1.00 87.25 90 ASN A CA 1
ATOM 674 C C . ASN A 1 90 ? -15.445 1.514 3.105 1.00 87.25 90 ASN A C 1
ATOM 676 O O . ASN A 1 90 ? -14.773 2.418 3.614 1.00 87.25 90 ASN A O 1
ATOM 680 N N . LEU A 1 91 ? -16.477 0.951 3.733 1.00 89.00 91 LEU A N 1
ATOM 681 C CA . LEU A 1 91 ? -16.928 1.346 5.066 1.00 89.00 91 LEU A CA 1
ATOM 682 C C . LEU A 1 91 ? -15.843 1.119 6.129 1.00 89.00 91 LEU A C 1
ATOM 684 O O . LEU A 1 91 ? -15.496 2.045 6.863 1.00 89.00 91 LEU A O 1
ATOM 688 N N . LEU A 1 92 ? -15.257 -0.081 6.183 1.00 91.38 92 LEU A N 1
ATOM 689 C CA . LEU A 1 92 ? -14.177 -0.387 7.126 1.00 91.38 92 LEU A CA 1
ATOM 690 C C . LEU A 1 92 ? -12.926 0.452 6.862 1.00 91.38 92 LEU A C 1
ATOM 692 O O . LEU A 1 92 ? -12.250 0.850 7.806 1.00 91.38 92 LEU A O 1
ATOM 696 N N . GLY A 1 93 ? -12.627 0.761 5.603 1.00 91.75 93 GLY A N 1
ATOM 697 C CA . GLY A 1 93 ? -11.520 1.625 5.207 1.00 91.75 93 GLY A CA 1
ATOM 698 C C . GLY A 1 93 ? -11.698 3.040 5.742 1.00 91.75 93 GLY A C 1
ATOM 699 O O . GLY A 1 93 ? -10.749 3.600 6.292 1.00 91.75 93 GLY A O 1
ATOM 700 N N . ARG A 1 94 ? -12.922 3.582 5.669 1.00 90.31 94 ARG A N 1
ATOM 701 C CA . ARG A 1 94 ? -13.284 4.890 6.238 1.00 90.31 94 ARG A CA 1
ATOM 702 C C . ARG A 1 94 ? -13.120 4.892 7.756 1.00 90.31 94 ARG A C 1
ATOM 704 O O . ARG A 1 94 ? -12.379 5.718 8.277 1.00 90.31 94 ARG A O 1
ATOM 711 N N . ILE A 1 95 ? -13.728 3.924 8.445 1.00 92.44 95 ILE A N 1
ATOM 712 C CA . ILE A 1 95 ? -13.663 3.802 9.911 1.00 92.44 95 ILE A CA 1
ATOM 713 C C . ILE A 1 95 ? -12.213 3.658 10.387 1.00 92.44 95 ILE A C 1
ATOM 715 O O . ILE A 1 95 ? -11.770 4.389 11.271 1.00 92.44 95 ILE A O 1
ATOM 719 N N . CYS A 1 96 ? -11.444 2.747 9.779 1.00 93.94 96 CYS A N 1
ATOM 720 C CA . CYS A 1 96 ? -10.042 2.549 10.136 1.00 93.94 96 CYS A CA 1
ATOM 721 C C . CYS A 1 96 ? -9.210 3.811 9.879 1.00 93.94 96 CYS A C 1
ATOM 723 O O . CYS A 1 96 ? -8.386 4.172 10.715 1.00 93.94 96 CYS A O 1
ATOM 725 N N . SER A 1 97 ? -9.410 4.476 8.736 1.00 92.50 97 SER A N 1
ATOM 726 C CA . SER A 1 97 ? -8.639 5.672 8.383 1.00 92.50 97 SER A CA 1
ATOM 727 C C . SER A 1 97 ? -8.934 6.824 9.333 1.00 92.50 97 SER A C 1
ATOM 729 O O . SER A 1 97 ? -8.005 7.464 9.817 1.00 92.50 97 SER A O 1
ATOM 731 N N . GLN A 1 98 ? -10.208 7.048 9.647 1.00 92.44 98 GLN A N 1
ATOM 732 C CA . GLN A 1 98 ? -10.620 8.085 10.579 1.00 92.44 98 GLN A CA 1
ATOM 733 C C . GLN A 1 98 ? -10.076 7.822 11.986 1.00 92.44 98 GLN A C 1
ATOM 735 O O . GLN A 1 98 ? -9.454 8.704 12.569 1.00 92.44 98 GLN A O 1
ATOM 740 N N . TYR A 1 99 ? -10.222 6.596 12.492 1.00 93.12 99 TYR A N 1
ATOM 741 C CA . TYR A 1 99 ? -9.713 6.217 13.809 1.00 93.12 99 TYR A CA 1
ATOM 742 C C . TYR A 1 99 ? -8.192 6.403 13.929 1.00 93.12 99 TYR A C 1
ATOM 744 O O . TYR A 1 99 ? -7.697 6.914 14.928 1.00 93.12 99 TYR A O 1
ATOM 752 N N . LEU A 1 100 ? -7.427 6.038 12.895 1.00 92.38 100 LEU A N 1
ATOM 753 C CA . LEU A 1 100 ? -5.970 6.233 12.880 1.00 92.38 100 LEU A CA 1
ATOM 754 C C . LEU A 1 100 ? -5.546 7.707 12.804 1.00 92.38 100 LEU A C 1
ATOM 756 O O . LEU A 1 100 ? -4.380 8.016 13.051 1.00 92.38 100 LEU A O 1
ATOM 760 N N . LEU A 1 101 ? -6.457 8.603 12.425 1.00 93.25 101 LEU A N 1
ATOM 761 C CA . LEU A 1 101 ? -6.218 10.043 12.361 1.00 93.25 101 LEU A CA 1
ATOM 762 C C . LEU A 1 101 ? -6.625 10.780 13.637 1.00 93.25 101 LEU A C 1
ATOM 764 O O . LEU A 1 101 ? -6.408 11.991 13.700 1.00 93.25 101 LEU A O 1
ATOM 768 N N . PHE A 1 102 ? -7.158 10.080 14.640 1.00 92.81 102 PHE A N 1
ATOM 769 C CA . PHE A 1 102 ? -7.446 10.680 15.933 1.00 92.81 102 PHE A CA 1
ATOM 770 C C . PHE A 1 102 ? -6.182 11.255 16.583 1.00 92.81 102 PHE A C 1
ATOM 772 O O . PHE A 1 102 ? -5.079 10.708 16.456 1.00 92.81 102 PHE A O 1
ATOM 779 N N . THR A 1 103 ? -6.333 12.388 17.265 1.00 89.88 103 THR A N 1
ATOM 780 C CA . THR A 1 103 ? -5.197 13.120 17.840 1.00 89.88 103 THR A CA 1
ATOM 781 C C . THR A 1 103 ? -4.562 12.347 18.990 1.00 89.88 103 THR A C 1
ATOM 783 O O . THR A 1 103 ? -3.342 12.219 19.044 1.00 89.88 103 THR A O 1
ATOM 786 N N . ASP A 1 104 ? -5.385 11.747 19.848 1.00 87.69 104 ASP A N 1
ATOM 787 C CA . ASP A 1 104 ? -4.959 10.944 20.998 1.00 87.69 104 ASP A CA 1
ATOM 788 C C . ASP A 1 104 ? -4.236 9.645 20.588 1.00 87.69 104 ASP A C 1
ATOM 790 O O . ASP A 1 104 ? -3.293 9.209 21.258 1.00 87.69 104 ASP A O 1
ATOM 794 N N . VAL A 1 105 ? -4.602 9.071 19.438 1.00 86.50 105 VAL A N 1
ATOM 795 C CA . VAL A 1 105 ? -3.880 7.954 18.815 1.00 86.50 105 VAL A CA 1
ATOM 796 C C . VAL A 1 105 ? -2.472 8.380 18.402 1.00 86.50 105 VAL A C 1
ATOM 798 O O . VAL A 1 105 ? -1.518 7.654 18.676 1.00 86.50 105 VAL A O 1
ATOM 801 N N . GLU A 1 106 ? -2.291 9.543 17.770 1.00 85.44 106 GLU A N 1
ATOM 802 C CA . GLU A 1 106 ? -0.949 10.024 17.405 1.00 85.44 106 GLU A CA 1
ATOM 803 C C . GLU A 1 106 ? -0.127 10.408 18.651 1.00 85.44 106 GLU A C 1
ATOM 805 O O . GLU A 1 106 ? 1.065 10.089 18.719 1.00 85.44 106 GLU A O 1
ATOM 810 N N . ASP A 1 107 ? -0.758 11.002 19.666 1.00 85.00 107 ASP A N 1
ATOM 811 C CA . ASP A 1 107 ? -0.130 11.345 20.949 1.00 85.00 107 ASP A CA 1
ATOM 812 C C . ASP A 1 107 ? 0.373 10.101 21.694 1.00 85.00 107 ASP A C 1
ATOM 814 O O . ASP A 1 107 ? 1.453 10.114 22.298 1.00 85.00 107 ASP A O 1
ATOM 818 N N . TYR A 1 108 ? -0.349 8.981 21.593 1.00 81.00 108 TYR A N 1
ATOM 819 C CA . TYR A 1 108 ? 0.098 7.694 22.126 1.00 81.00 108 TYR A CA 1
ATOM 820 C C . TYR A 1 108 ? 1.460 7.274 21.550 1.00 81.00 108 TYR A C 1
ATOM 822 O O . TYR A 1 108 ? 2.320 6.789 22.291 1.00 81.00 108 TYR A O 1
ATOM 830 N N . PHE A 1 109 ? 1.697 7.499 20.253 1.00 77.69 109 PHE A N 1
ATOM 831 C CA . PHE A 1 109 ? 2.983 7.204 19.608 1.00 77.69 109 PHE A CA 1
ATOM 832 C C . PHE A 1 109 ? 4.073 8.240 19.917 1.00 77.69 109 PHE A C 1
ATOM 834 O O . PHE A 1 109 ? 5.259 7.919 19.803 1.00 77.69 109 PHE A O 1
ATOM 841 N N . GLN A 1 110 ? 3.698 9.462 20.303 1.00 76.50 110 GLN A N 1
ATOM 842 C CA . GLN A 1 110 ? 4.628 10.519 20.716 1.00 76.50 110 GLN A CA 1
ATOM 843 C C . GLN A 1 110 ? 5.126 10.352 22.156 1.00 76.50 110 GLN A C 1
ATOM 845 O O . GLN A 1 110 ? 6.181 10.889 22.496 1.00 76.50 110 GLN A O 1
ATOM 850 N N . ASN A 1 111 ? 4.395 9.620 23.003 1.00 69.19 111 ASN A N 1
ATOM 851 C CA . ASN A 1 111 ? 4.677 9.539 24.432 1.00 69.19 111 ASN A CA 1
ATOM 852 C C . ASN A 1 111 ? 6.100 8.995 24.723 1.00 69.19 111 ASN A C 1
ATOM 854 O O . ASN A 1 111 ? 6.363 7.808 24.502 1.00 69.19 111 ASN A O 1
ATOM 858 N N . PRO A 1 112 ? 7.006 9.808 25.309 1.00 52.03 112 PRO A N 1
ATOM 859 C CA . PRO A 1 112 ? 8.399 9.428 25.569 1.00 52.03 112 PRO A CA 1
ATOM 860 C C . PRO A 1 112 ? 8.566 8.237 26.523 1.00 52.03 112 PRO A C 1
ATOM 862 O O . PRO A 1 112 ? 9.586 7.545 26.486 1.00 52.03 112 PRO A O 1
ATOM 865 N N . LEU A 1 113 ? 7.578 7.987 27.392 1.00 50.66 113 LEU A N 1
ATOM 866 C CA . LEU A 1 113 ? 7.575 6.856 28.330 1.00 50.66 113 LEU A CA 1
ATOM 867 C C . LEU A 1 113 ? 7.322 5.521 27.608 1.00 50.66 113 LEU A C 1
ATOM 869 O O . LEU A 1 113 ? 7.763 4.457 28.060 1.00 50.66 113 LEU A O 1
ATOM 873 N N . GLY A 1 114 ? 6.655 5.574 26.454 1.00 54.97 114 GLY A N 1
ATOM 874 C CA . GLY A 1 114 ? 6.500 4.470 25.521 1.00 54.97 114 GLY A CA 1
ATOM 875 C C . GLY A 1 114 ? 7.728 4.376 24.629 1.00 54.97 114 GLY A C 1
ATOM 876 O O . GLY A 1 114 ? 7.705 4.845 23.501 1.00 54.97 114 GLY A O 1
ATOM 877 N N . ASN A 1 115 ? 8.821 3.783 25.126 1.00 56.09 115 ASN A N 1
ATOM 878 C CA . ASN A 1 115 ? 10.029 3.558 24.322 1.00 56.09 115 ASN A CA 1
ATOM 879 C C . ASN A 1 115 ? 9.627 3.033 22.923 1.00 56.09 115 ASN A C 1
ATOM 881 O O . ASN A 1 115 ? 9.050 1.950 22.819 1.00 56.09 115 ASN A O 1
ATOM 885 N N . ILE A 1 116 ? 9.912 3.798 21.864 1.00 60.06 116 ILE A N 1
ATOM 886 C CA . ILE A 1 116 ? 9.567 3.474 20.468 1.00 60.06 116 ILE A CA 1
ATOM 887 C C . ILE A 1 1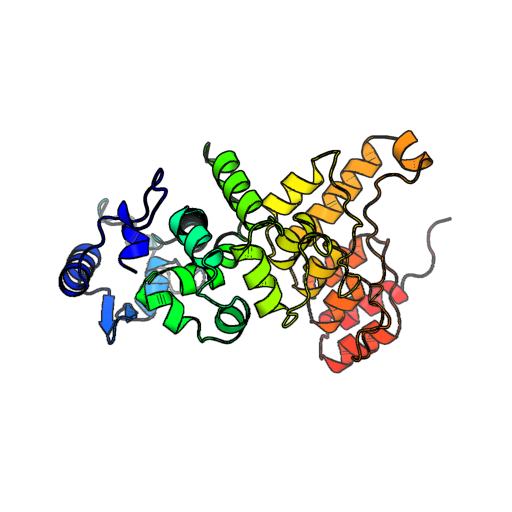16 ? 10.067 2.066 20.095 1.00 60.06 116 ILE A C 1
ATOM 889 O O . ILE A 1 116 ? 9.422 1.344 19.330 1.00 60.06 116 ILE A O 1
ATOM 893 N N . GLU A 1 117 ? 11.174 1.613 20.694 1.00 59.53 117 GLU A N 1
ATOM 894 C CA . GLU A 1 117 ? 11.661 0.244 20.526 1.00 59.53 117 GLU A CA 1
ATOM 895 C C . GLU A 1 117 ? 10.760 -0.821 21.166 1.00 59.53 117 GLU A C 1
ATOM 897 O O . GLU A 1 117 ? 10.676 -1.927 20.634 1.00 59.53 117 GLU A O 1
ATOM 902 N N . LYS A 1 118 ? 10.060 -0.510 22.265 1.00 63.41 118 LYS A N 1
ATOM 903 C CA . LYS A 1 118 ? 9.056 -1.398 22.877 1.00 63.41 118 LYS A CA 1
ATOM 904 C C . LYS A 1 118 ? 7.805 -1.504 22.007 1.00 63.41 118 LYS A C 1
ATOM 906 O O . LYS A 1 118 ? 7.294 -2.605 21.855 1.00 63.41 118 LYS A O 1
ATOM 911 N N . LEU A 1 119 ? 7.331 -0.415 21.395 1.00 62.44 119 LEU A N 1
ATOM 912 C CA . LEU A 1 119 ? 6.186 -0.462 20.464 1.00 62.44 119 LEU A CA 1
ATOM 913 C C . LEU A 1 119 ? 6.500 -1.291 19.204 1.00 62.44 119 LEU A C 1
ATOM 915 O O . LEU A 1 119 ? 5.629 -1.959 18.647 1.00 62.44 119 LEU A O 1
ATOM 919 N N . ARG A 1 120 ? 7.774 -1.326 18.791 1.00 62.16 120 ARG A N 1
ATOM 920 C CA . ARG A 1 120 ? 8.248 -2.174 17.688 1.00 62.16 120 ARG A CA 1
ATOM 921 C C . ARG A 1 120 ? 8.145 -3.668 17.997 1.00 62.16 120 ARG A C 1
ATOM 923 O O . ARG A 1 120 ? 7.830 -4.436 17.093 1.00 62.16 120 ARG A O 1
ATOM 930 N N . THR A 1 121 ? 8.464 -4.085 19.222 1.00 65.12 121 THR A N 1
ATOM 931 C CA . THR A 1 121 ? 8.601 -5.507 19.591 1.00 65.12 121 THR A CA 1
ATOM 932 C C . THR A 1 121 ? 7.407 -6.067 20.348 1.00 65.12 121 THR A C 1
ATOM 934 O O . THR A 1 121 ? 7.225 -7.283 20.354 1.00 65.12 121 THR A O 1
ATOM 937 N N . ARG A 1 122 ? 6.579 -5.218 20.963 1.00 66.88 122 ARG A N 1
ATOM 938 C CA . ARG A 1 122 ? 5.389 -5.670 21.683 1.00 66.88 122 ARG A CA 1
ATOM 939 C C . ARG A 1 122 ? 4.368 -6.301 20.727 1.00 66.88 122 ARG A C 1
ATOM 941 O O . ARG A 1 122 ? 4.198 -5.823 19.594 1.00 66.88 122 ARG A O 1
ATOM 948 N N . PRO A 1 123 ? 3.685 -7.371 21.164 1.00 64.12 123 PRO A N 1
ATOM 949 C CA . PRO A 1 123 ? 2.461 -7.832 20.526 1.00 64.12 123 PRO A CA 1
ATOM 950 C C . PRO A 1 123 ? 1.451 -6.686 20.415 1.00 64.12 123 PRO A C 1
ATOM 952 O O . PRO A 1 123 ? 1.332 -5.868 21.328 1.00 64.12 123 PRO A O 1
ATOM 955 N N . LEU A 1 124 ? 0.731 -6.630 19.291 1.00 63.22 124 LEU A N 1
ATOM 956 C CA . LEU A 1 124 ? -0.307 -5.618 19.045 1.00 63.22 124 LEU A CA 1
ATOM 957 C C . LEU A 1 124 ? -1.425 -5.675 20.105 1.00 63.22 124 LEU A C 1
ATOM 959 O O . LEU A 1 124 ? -2.073 -4.668 20.355 1.00 63.22 124 LEU A O 1
ATOM 963 N N . GLU A 1 125 ? -1.589 -6.818 20.773 1.00 61.09 125 GLU A N 1
ATOM 964 C CA . GLU A 1 125 ? -2.530 -7.057 21.879 1.00 61.09 125 GLU A CA 1
ATOM 965 C C . GLU A 1 125 ? -2.291 -6.151 23.104 1.00 61.09 125 GLU A C 1
ATOM 967 O O . GLU A 1 125 ? -3.211 -5.887 23.870 1.00 61.09 125 GLU A O 1
ATOM 972 N N . PHE A 1 126 ? -1.084 -5.606 23.287 1.00 62.66 126 PHE A N 1
ATOM 973 C CA . PHE A 1 126 ? -0.835 -4.623 24.352 1.00 62.66 126 PHE A CA 1
ATOM 974 C C . PHE A 1 126 ? -1.239 -3.196 23.956 1.00 62.66 126 PHE A C 1
ATOM 976 O O . PHE A 1 126 ? -1.346 -2.328 24.817 1.00 62.66 126 PHE A O 1
ATOM 983 N N . LEU A 1 127 ? -1.459 -2.926 22.664 1.00 64.06 127 LEU A N 1
ATOM 984 C CA . LEU A 1 127 ? -2.011 -1.645 22.207 1.00 64.06 127 LEU A CA 1
ATOM 985 C C . LEU A 1 127 ? -3.516 -1.561 22.501 1.00 64.06 127 LEU A C 1
ATOM 987 O O . LEU A 1 127 ? -4.043 -0.466 22.689 1.00 64.06 127 LEU A O 1
ATOM 991 N N . SER A 1 128 ? -4.191 -2.714 22.583 1.00 64.94 128 SER A N 1
ATOM 992 C CA . SER A 1 128 ? -5.632 -2.791 22.832 1.00 64.94 128 SER A CA 1
ATOM 993 C C . SER A 1 128 ? -6.069 -2.454 24.256 1.00 64.94 128 SER A C 1
ATOM 995 O O . SER A 1 128 ? -7.262 -2.258 24.450 1.00 64.94 128 SER A O 1
ATOM 997 N N . GLU A 1 129 ? -5.154 -2.343 25.228 1.00 71.06 129 GLU A N 1
ATOM 998 C CA . GLU A 1 129 ? -5.516 -1.980 26.611 1.00 71.06 129 GLU A CA 1
ATOM 999 C C . GLU A 1 129 ? -6.147 -0.581 26.690 1.00 71.06 129 GLU A C 1
ATOM 1001 O O . GLU A 1 129 ? -7.150 -0.399 27.370 1.00 71.06 129 GLU A O 1
ATOM 1006 N N . ASN A 1 130 ? -5.595 0.385 25.946 1.00 76.31 130 ASN A N 1
ATOM 1007 C CA . ASN A 1 130 ? -6.117 1.756 25.896 1.00 76.31 130 ASN A CA 1
ATOM 1008 C C . ASN A 1 130 ? -6.848 2.057 24.582 1.00 76.31 130 ASN A C 1
ATOM 1010 O O . ASN A 1 130 ? -7.757 2.882 24.558 1.00 76.31 130 ASN A O 1
ATOM 1014 N N . TYR A 1 131 ? -6.470 1.380 23.492 1.00 84.12 131 TYR A N 1
ATOM 1015 C CA . TYR A 1 131 ? -7.011 1.614 22.154 1.00 84.12 131 TYR A CA 1
ATOM 1016 C C . TYR A 1 131 ? -7.456 0.288 21.507 1.00 84.12 131 TYR A C 1
ATOM 1018 O O . TYR A 1 131 ? -6.747 -0.259 20.653 1.00 84.12 131 TYR A O 1
ATOM 1026 N N . PRO A 1 132 ? -8.628 -0.266 21.889 1.00 83.12 132 PRO A N 1
ATOM 1027 C CA . PRO A 1 132 ? -9.055 -1.621 21.512 1.00 83.12 132 PRO A CA 1
ATOM 1028 C C . PRO A 1 132 ? -9.148 -1.883 20.003 1.00 83.12 132 PRO A C 1
ATOM 1030 O O . PRO A 1 132 ? -9.063 -3.030 19.563 1.00 83.12 132 PRO A O 1
ATOM 1033 N N . PHE A 1 133 ? -9.327 -0.836 19.193 1.00 88.19 133 PHE A N 1
ATOM 1034 C CA . PHE A 1 133 ? -9.457 -0.943 17.738 1.00 88.19 133 PHE A CA 1
ATOM 1035 C C . PHE A 1 133 ? -8.158 -0.648 16.975 1.00 88.19 133 PHE A C 1
ATOM 1037 O O . PHE A 1 133 ? -8.045 -1.009 15.802 1.00 88.19 133 PHE A O 1
ATOM 1044 N N . LEU A 1 134 ? -7.142 -0.078 17.635 1.00 87.69 134 LEU A N 1
ATOM 1045 C CA . LEU A 1 134 ? -5.897 0.360 16.999 1.00 87.69 134 LEU A CA 1
ATOM 1046 C C . LEU A 1 134 ? -5.167 -0.770 16.285 1.00 87.69 134 LEU A C 1
ATOM 1048 O O . LEU A 1 134 ? -4.785 -0.607 15.131 1.00 87.69 134 LEU A O 1
ATOM 1052 N N . GLY A 1 135 ? -5.016 -1.929 16.928 1.00 85.75 135 GLY A N 1
ATOM 1053 C CA . GLY A 1 135 ? -4.335 -3.071 16.314 1.00 85.75 135 GLY A CA 1
ATOM 1054 C C . GLY A 1 135 ? -5.002 -3.526 15.012 1.00 85.75 135 GLY A C 1
ATOM 1055 O O . GLY A 1 135 ? -4.315 -3.778 14.025 1.00 85.75 135 GLY A O 1
ATOM 1056 N N . TYR A 1 136 ? -6.338 -3.572 14.985 1.00 89.06 136 TYR A N 1
ATOM 1057 C CA . TYR A 1 136 ? -7.090 -3.940 13.787 1.00 89.06 136 TYR A CA 1
ATOM 1058 C C . TYR A 1 136 ? -6.993 -2.860 12.708 1.00 89.06 136 TYR A C 1
ATOM 1060 O O . TYR A 1 136 ? -6.636 -3.174 11.571 1.00 89.06 136 TYR A O 1
ATOM 1068 N N . ALA A 1 137 ? -7.270 -1.601 13.060 1.00 91.94 137 ALA A N 1
ATOM 1069 C CA . ALA A 1 137 ? -7.250 -0.492 12.114 1.00 91.94 137 ALA A CA 1
ATOM 1070 C C . ALA A 1 137 ? -5.871 -0.349 11.464 1.00 91.94 137 ALA A C 1
ATOM 1072 O O . ALA A 1 137 ? -5.756 -0.292 10.243 1.00 91.94 137 ALA A O 1
ATOM 1073 N N . TRP A 1 138 ? -4.806 -0.384 12.262 1.00 88.88 138 TRP A N 1
ATOM 1074 C CA . TRP A 1 138 ? -3.431 -0.194 11.800 1.00 88.88 138 TRP A CA 1
ATOM 1075 C C . TRP A 1 138 ? -2.941 -1.301 10.859 1.00 88.88 138 TRP A C 1
ATOM 1077 O O . TRP A 1 138 ? -2.147 -1.044 9.952 1.00 88.88 138 TRP A O 1
ATOM 1087 N N . GLU A 1 139 ? -3.439 -2.525 11.035 1.00 88.12 139 GLU A N 1
ATOM 1088 C CA . GLU A 1 139 ? -3.113 -3.670 10.181 1.00 88.12 139 GLU A CA 1
ATOM 1089 C C . GLU A 1 139 ? -3.967 -3.737 8.903 1.00 88.12 139 GLU A C 1
ATOM 1091 O O . GLU A 1 139 ? -3.482 -4.212 7.875 1.00 88.12 139 GLU A O 1
ATOM 1096 N N . ASN A 1 140 ? -5.209 -3.237 8.933 1.00 92.00 140 ASN A N 1
ATOM 1097 C CA . ASN A 1 140 ? -6.189 -3.510 7.876 1.00 92.00 140 ASN A CA 1
ATOM 1098 C C . ASN A 1 140 ? -6.676 -2.283 7.095 1.00 92.00 140 ASN A C 1
ATOM 1100 O O . ASN A 1 140 ? -7.221 -2.467 6.006 1.00 92.00 140 ASN A O 1
ATOM 1104 N N . TRP A 1 141 ? -6.453 -1.048 7.566 1.00 94.31 141 TRP A N 1
ATOM 1105 C CA . TRP A 1 141 ? -6.963 0.166 6.900 1.00 94.31 141 TRP A CA 1
ATOM 1106 C C . TRP A 1 141 ? -6.606 0.208 5.411 1.00 94.31 141 TRP A C 1
ATOM 1108 O O . TRP A 1 141 ? -7.454 0.486 4.567 1.00 94.31 141 TRP A O 1
ATOM 1118 N N . ALA A 1 142 ? -5.357 -0.130 5.081 1.00 93.44 142 ALA A N 1
ATOM 1119 C CA . ALA A 1 142 ? -4.872 -0.098 3.715 1.00 93.44 142 ALA A CA 1
ATOM 1120 C C . ALA A 1 142 ? -5.538 -1.172 2.857 1.00 93.44 142 ALA A C 1
ATOM 1122 O O . ALA A 1 142 ? -5.899 -0.886 1.726 1.00 93.44 142 ALA A O 1
ATOM 1123 N N . VAL A 1 143 ? -5.733 -2.383 3.392 1.00 93.38 143 VAL A N 1
ATOM 1124 C CA . VAL A 1 143 ? -6.399 -3.488 2.683 1.00 93.38 143 VAL A CA 1
ATOM 1125 C C . VAL A 1 143 ? -7.830 -3.099 2.327 1.00 93.38 143 VAL A C 1
ATOM 1127 O O . VAL A 1 143 ? -8.224 -3.241 1.173 1.00 93.38 143 VAL A O 1
ATOM 1130 N N . HIS A 1 144 ? -8.555 -2.530 3.287 1.00 92.62 144 HIS A N 1
ATOM 1131 C CA . HIS A 1 144 ? -9.917 -2.033 3.101 1.00 92.62 144 HIS A CA 1
ATOM 1132 C C . HIS A 1 144 ? -10.016 -0.826 2.157 1.00 92.62 144 HIS A C 1
ATOM 1134 O O . HIS A 1 144 ? -11.087 -0.531 1.642 1.00 92.62 144 HIS A O 1
ATOM 1140 N N . SER A 1 145 ? -8.900 -0.142 1.894 1.00 91.44 145 SER A N 1
ATOM 1141 C CA . SER A 1 145 ? -8.859 1.070 1.067 1.00 91.44 145 SER A CA 1
ATOM 1142 C C . SER A 1 145 ? -8.188 0.863 -0.299 1.00 91.44 145 SER A C 1
ATOM 1144 O O . SER A 1 145 ? -7.861 1.838 -0.974 1.00 91.44 145 SER A O 1
ATOM 1146 N N . ARG A 1 146 ? -7.928 -0.389 -0.704 1.00 89.75 146 ARG A N 1
ATOM 1147 C CA . ARG A 1 146 ? -7.338 -0.721 -2.019 1.00 89.75 146 ARG A CA 1
ATOM 1148 C C . ARG A 1 146 ? -8.325 -0.608 -3.164 1.00 89.75 146 ARG A C 1
ATOM 1150 O O . ARG A 1 146 ? -7.909 -0.372 -4.297 1.00 89.75 146 ARG A O 1
ATOM 1157 N N . GLU A 1 147 ? -9.594 -0.856 -2.879 1.00 80.00 147 GLU A N 1
ATOM 1158 C CA . GLU A 1 147 ? -10.629 -0.771 -3.891 1.00 80.00 147 GLU A CA 1
ATOM 1159 C C . GLU A 1 147 ? -10.842 0.694 -4.293 1.00 80.00 147 GLU A C 1
ATOM 1161 O O . GLU A 1 147 ? -10.729 1.589 -3.447 1.00 80.00 147 GLU A O 1
ATOM 1166 N N . PRO A 1 148 ? -11.067 0.960 -5.591 1.00 68.12 148 PRO A N 1
ATOM 1167 C CA . PRO A 1 148 ? -11.353 2.307 -6.047 1.00 68.12 148 PRO A CA 1
ATOM 1168 C C . PRO A 1 148 ? -12.624 2.817 -5.366 1.00 68.12 148 PRO A C 1
ATOM 1170 O O . PRO A 1 148 ? -13.581 2.070 -5.167 1.00 68.12 148 PRO A O 1
ATOM 1173 N N . VAL A 1 149 ? -12.607 4.095 -5.001 1.00 63.62 149 VAL A N 1
ATOM 1174 C CA . VAL A 1 149 ? -13.791 4.784 -4.491 1.00 63.62 149 VAL A CA 1
ATOM 1175 C C . VAL A 1 149 ? -14.801 4.847 -5.638 1.00 63.62 149 VAL A C 1
ATOM 1177 O O . VAL A 1 149 ? -14.426 5.183 -6.763 1.00 63.62 149 VAL A O 1
ATOM 1180 N N . GLU A 1 150 ? -16.042 4.435 -5.383 1.00 59.41 150 GLU A N 1
ATOM 1181 C CA . GLU A 1 150 ? -17.108 4.489 -6.385 1.00 59.41 150 GLU A CA 1
ATOM 1182 C C . GLU A 1 150 ? -17.337 5.952 -6.809 1.00 59.41 150 GLU A C 1
ATOM 1184 O O . GLU A 1 150 ? -17.347 6.852 -5.972 1.00 59.41 150 GLU A O 1
ATOM 1189 N N . GLU A 1 151 ? -17.489 6.194 -8.116 1.00 51.75 151 GLU A N 1
ATOM 1190 C CA . GLU A 1 151 ? -17.469 7.537 -8.732 1.00 51.75 151 GLU A CA 1
ATOM 1191 C C . GLU A 1 151 ? -18.636 8.461 -8.315 1.00 51.75 151 GLU A C 1
ATOM 1193 O O . GLU A 1 151 ? -18.659 9.624 -8.714 1.00 51.75 151 GLU A O 1
ATOM 1198 N N . ASP A 1 152 ? -19.596 7.976 -7.522 1.00 50.19 152 ASP A N 1
ATOM 1199 C CA . ASP A 1 152 ? -20.849 8.684 -7.221 1.00 50.19 152 ASP A CA 1
ATOM 1200 C C . ASP A 1 152 ? -20.834 9.461 -5.886 1.00 50.19 152 ASP A C 1
ATOM 1202 O O . ASP A 1 152 ? -21.820 10.110 -5.527 1.00 50.19 152 ASP A O 1
ATOM 1206 N N . ASP A 1 153 ? -19.722 9.444 -5.138 1.00 48.44 153 ASP A N 1
ATOM 1207 C CA . ASP A 1 153 ? -19.663 10.054 -3.806 1.00 48.44 153 ASP A CA 1
ATOM 1208 C C . ASP A 1 153 ? -18.896 11.390 -3.777 1.00 48.44 153 ASP A C 1
ATOM 1210 O O . ASP A 1 153 ? -17.683 11.470 -3.988 1.00 48.44 153 ASP A O 1
ATOM 1214 N N . ARG A 1 154 ? -19.605 12.473 -3.431 1.00 50.06 154 ARG A N 1
ATOM 1215 C CA . ARG A 1 154 ? -19.044 13.824 -3.211 1.00 50.06 154 ARG A CA 1
ATOM 1216 C C . ARG A 1 154 ? -18.027 13.880 -2.052 1.00 50.06 154 ARG A C 1
ATOM 1218 O O . ARG A 1 154 ? -17.412 14.926 -1.850 1.00 50.06 154 ARG A O 1
ATOM 1225 N N . GLY A 1 155 ? -17.841 12.784 -1.309 1.00 56.31 155 GLY A N 1
ATOM 1226 C CA . GLY A 1 155 ? -16.854 12.612 -0.237 1.00 56.31 155 GLY A CA 1
ATOM 1227 C C . GLY A 1 155 ? -15.453 12.126 -0.657 1.00 56.31 155 GLY A C 1
ATOM 1228 O O . GLY A 1 155 ? -14.583 12.017 0.214 1.00 56.31 155 GLY A O 1
ATOM 1229 N N . ASP A 1 156 ? -15.199 11.852 -1.945 1.00 63.81 156 ASP A N 1
ATOM 1230 C CA . ASP A 1 156 ? -13.941 11.234 -2.420 1.00 63.81 156 ASP A CA 1
ATOM 1231 C C . ASP A 1 156 ? -12.684 12.054 -2.058 1.00 63.81 156 ASP A C 1
ATOM 1233 O O . ASP A 1 156 ? -11.691 11.518 -1.555 1.00 63.81 156 ASP A O 1
ATOM 1237 N N . ASP A 1 157 ? -12.751 13.384 -2.178 1.00 74.38 157 ASP A N 1
ATOM 1238 C CA . ASP A 1 157 ? -11.615 14.258 -1.862 1.00 74.38 157 ASP A CA 1
ATOM 1239 C C . ASP A 1 157 ? -11.209 14.176 -0.382 1.00 74.38 157 ASP A C 1
ATOM 1241 O O . ASP A 1 157 ? -10.020 14.070 -0.072 1.00 74.38 157 ASP A O 1
ATOM 1245 N N . SER A 1 158 ? -12.178 14.166 0.542 1.00 82.50 158 SER A N 1
ATOM 1246 C CA . SER A 1 158 ? -11.915 14.080 1.988 1.00 82.50 158 SER A CA 1
ATOM 1247 C C . SER A 1 158 ? -11.229 12.761 2.348 1.00 82.50 158 SER A C 1
ATOM 1249 O O . SER A 1 158 ? -10.204 12.737 3.039 1.00 82.50 158 SER A O 1
ATOM 1251 N N . ARG A 1 159 ? -11.733 11.652 1.801 1.00 83.69 159 ARG A N 1
ATOM 1252 C CA . ARG A 1 159 ? -11.176 10.314 2.019 1.00 83.69 159 ARG A CA 1
ATOM 1253 C C . ARG A 1 159 ? -9.762 10.189 1.452 1.00 83.69 159 ARG A C 1
ATOM 1255 O O . ARG A 1 159 ? -8.868 9.677 2.131 1.00 83.69 159 ARG A O 1
ATOM 1262 N N . ILE A 1 160 ? -9.519 10.699 0.245 1.00 88.38 160 ILE A N 1
ATOM 1263 C CA . ILE A 1 160 ? -8.175 10.727 -0.345 1.00 88.38 160 ILE A CA 1
ATOM 1264 C C . ILE A 1 160 ? -7.220 11.549 0.532 1.00 88.38 160 ILE A C 1
ATOM 1266 O O . ILE A 1 160 ? -6.095 11.100 0.767 1.00 88.38 160 ILE A O 1
ATOM 1270 N N . GLN A 1 161 ? -7.646 12.699 1.075 1.00 90.69 161 GLN A N 1
ATOM 1271 C CA . GLN A 1 161 ? -6.817 13.486 2.001 1.00 90.69 161 GLN A CA 1
ATOM 1272 C C . GLN A 1 161 ? -6.469 12.708 3.276 1.00 90.69 161 GLN A C 1
ATOM 1274 O O . GLN A 1 161 ? -5.303 12.684 3.680 1.00 90.69 161 GLN A O 1
ATOM 1279 N N . GLN A 1 162 ? -7.432 12.010 3.881 1.00 91.62 162 GLN A N 1
ATOM 1280 C CA . GLN A 1 162 ? -7.175 11.152 5.043 1.00 91.62 162 GLN A CA 1
ATOM 1281 C C . GLN A 1 162 ? -6.110 10.091 4.733 1.00 91.62 162 GLN A C 1
ATOM 1283 O O . GLN A 1 162 ? -5.113 9.959 5.450 1.00 91.62 162 GLN A O 1
ATOM 1288 N N . MET A 1 163 ? -6.258 9.384 3.612 1.00 93.56 163 MET A N 1
ATOM 1289 C CA . MET A 1 163 ? -5.291 8.370 3.191 1.00 93.56 163 MET A CA 1
ATOM 1290 C C . MET A 1 163 ? -3.918 8.980 2.868 1.00 93.56 163 MET A C 1
ATOM 1292 O O . MET A 1 163 ? -2.890 8.381 3.188 1.00 93.56 163 MET A O 1
ATOM 1296 N N . LEU A 1 164 ? -3.861 10.182 2.282 1.00 94.31 164 LEU A N 1
ATOM 1297 C CA . LEU A 1 164 ? -2.611 10.917 2.045 1.00 94.31 164 LEU A CA 1
ATOM 1298 C C . LEU A 1 164 ? -1.888 11.250 3.355 1.00 94.31 164 LEU A C 1
ATOM 1300 O O . LEU A 1 164 ? -0.660 11.114 3.426 1.00 94.31 164 LEU A O 1
ATOM 1304 N N . HIS A 1 165 ? -2.629 11.639 4.395 1.00 94.62 165 HIS A N 1
ATOM 1305 C CA . HIS A 1 165 ? -2.080 11.874 5.730 1.00 94.62 165 HIS A CA 1
ATOM 1306 C C . HIS A 1 165 ? -1.522 10.593 6.358 1.00 94.62 165 HIS A C 1
ATOM 1308 O O . HIS A 1 165 ? -0.429 10.635 6.928 1.00 94.62 165 HIS A O 1
ATOM 1314 N N . LEU A 1 166 ? -2.218 9.463 6.217 1.00 95.12 166 LEU A N 1
ATOM 1315 C CA . LEU A 1 166 ? -1.751 8.152 6.689 1.00 95.12 166 LEU A CA 1
ATOM 1316 C C . LEU A 1 166 ? -0.557 7.619 5.881 1.00 95.12 166 LEU A C 1
ATOM 1318 O O . LEU A 1 166 ? 0.295 6.919 6.424 1.00 95.12 166 LEU A O 1
ATOM 1322 N N . CYS A 1 167 ? -0.421 8.000 4.609 1.00 95.88 167 CYS A N 1
ATOM 1323 C CA . CYS A 1 167 ? 0.760 7.680 3.798 1.00 95.88 167 CYS A CA 1
ATOM 1324 C C . CYS A 1 167 ? 1.986 8.549 4.128 1.00 95.88 167 CYS A C 1
ATOM 1326 O O . CYS A 1 167 ? 3.052 8.339 3.544 1.00 95.88 167 CYS A O 1
ATOM 1328 N N . SER A 1 168 ? 1.865 9.553 5.003 1.00 94.81 168 SER A N 1
ATOM 1329 C CA . SER A 1 168 ? 2.959 10.474 5.310 1.00 94.81 168 SER A CA 1
ATOM 1330 C C . SER A 1 168 ? 4.043 9.802 6.162 1.00 94.81 168 SER A C 1
ATOM 1332 O O . SER A 1 168 ? 3.782 9.479 7.315 1.00 94.81 168 SER A O 1
ATOM 1334 N N . PRO A 1 169 ? 5.292 9.667 5.674 1.00 90.94 169 PRO A N 1
ATOM 1335 C CA . PRO A 1 169 ? 6.379 9.061 6.452 1.00 90.94 169 PRO A CA 1
ATOM 1336 C C . PRO A 1 169 ? 6.835 9.936 7.633 1.00 90.94 169 PRO A C 1
ATOM 1338 O O . PRO A 1 169 ? 7.568 9.470 8.496 1.00 90.94 169 PRO A O 1
ATOM 1341 N N . HIS A 1 170 ? 6.387 11.196 7.677 1.00 90.94 170 HIS A N 1
ATOM 1342 C CA . HIS A 1 170 ? 6.630 12.134 8.775 1.00 90.94 170 HIS A CA 1
ATOM 1343 C C . HIS A 1 170 ? 5.662 11.940 9.949 1.00 90.94 170 HIS A C 1
ATOM 1345 O O . HIS A 1 170 ? 5.877 12.505 11.016 1.00 90.94 170 HIS A O 1
ATOM 1351 N N . ARG A 1 171 ? 4.593 11.160 9.756 1.00 91.69 171 ARG A N 1
ATOM 1352 C CA . ARG A 1 171 ? 3.682 10.759 10.825 1.00 91.69 171 ARG A CA 1
ATOM 1353 C C . ARG A 1 171 ? 4.327 9.612 11.606 1.00 91.69 171 ARG A C 1
ATOM 1355 O O . ARG A 1 171 ? 4.817 8.657 10.997 1.00 91.69 171 ARG A O 1
ATOM 1362 N N . LEU A 1 172 ? 4.348 9.688 12.936 1.00 87.38 172 LEU A N 1
ATOM 1363 C CA . LEU A 1 172 ? 5.056 8.706 13.760 1.00 87.38 172 LEU A CA 1
ATOM 1364 C C . LEU A 1 172 ? 4.375 7.346 13.710 1.00 87.38 172 LEU A C 1
ATOM 1366 O O . LEU A 1 172 ? 5.069 6.340 13.573 1.00 87.38 172 LEU A O 1
ATOM 1370 N N . SER A 1 173 ? 3.042 7.308 13.741 1.00 87.00 173 SER A N 1
ATOM 1371 C CA . SER A 1 173 ? 2.281 6.061 13.587 1.00 87.00 173 SER A CA 1
ATOM 1372 C C . SER A 1 173 ? 2.636 5.339 12.277 1.00 87.00 173 SER A C 1
ATOM 1374 O O . SER A 1 173 ? 2.951 4.146 12.288 1.00 87.00 173 SER A O 1
ATOM 1376 N N . THR A 1 174 ? 2.707 6.058 11.153 1.00 90.00 174 THR A N 1
ATOM 1377 C CA . THR A 1 174 ? 3.137 5.518 9.850 1.00 90.00 174 THR A CA 1
ATOM 1378 C C . THR A 1 174 ? 4.601 5.078 9.858 1.00 90.00 174 THR A C 1
ATOM 1380 O O . THR A 1 174 ? 4.935 4.001 9.359 1.00 90.00 174 THR A O 1
ATOM 1383 N N . LEU A 1 175 ? 5.500 5.875 10.438 1.00 87.88 175 LEU A N 1
ATOM 1384 C CA . LEU A 1 175 ? 6.925 5.549 10.487 1.00 87.88 175 LEU A CA 1
ATOM 1385 C C . LEU A 1 175 ? 7.199 4.306 11.346 1.00 87.88 175 LEU A C 1
ATOM 1387 O O . LEU A 1 175 ? 7.966 3.431 10.943 1.00 87.88 175 LEU A O 1
ATOM 1391 N N . ILE A 1 176 ? 6.559 4.193 12.511 1.00 85.19 176 ILE A N 1
ATOM 1392 C CA . ILE A 1 176 ? 6.659 3.024 13.396 1.00 85.19 176 ILE A CA 1
ATOM 1393 C C . ILE A 1 176 ? 6.095 1.788 12.693 1.00 85.19 176 ILE A C 1
ATOM 1395 O O . ILE A 1 176 ? 6.706 0.717 12.757 1.00 85.19 176 ILE A O 1
ATOM 1399 N N . TRP A 1 177 ? 4.987 1.938 11.966 1.00 87.25 177 TRP A N 1
ATOM 1400 C CA . TRP A 1 177 ? 4.409 0.863 11.166 1.00 87.25 177 TRP A CA 1
ATOM 1401 C C . TRP A 1 177 ? 5.394 0.351 10.115 1.00 87.25 177 TRP A C 1
ATOM 1403 O O . TRP A 1 177 ? 5.671 -0.848 10.061 1.00 87.25 177 TRP A O 1
ATOM 1413 N N . LEU A 1 178 ? 6.002 1.252 9.336 1.00 87.88 178 LEU A N 1
ATOM 1414 C CA . LEU A 1 178 ? 7.007 0.896 8.330 1.00 87.88 178 LEU A CA 1
ATOM 1415 C C . LEU A 1 178 ? 8.228 0.226 8.968 1.00 87.88 178 LEU A C 1
ATOM 1417 O O . LEU A 1 178 ? 8.674 -0.817 8.492 1.00 87.88 178 LEU A O 1
ATOM 1421 N N . ARG A 1 179 ? 8.739 0.763 10.084 1.00 86.19 179 ARG A N 1
ATOM 1422 C CA . ARG A 1 179 ? 9.854 0.165 10.843 1.00 86.19 179 ARG A CA 1
ATOM 1423 C C . ARG A 1 179 ? 9.542 -1.263 11.279 1.00 86.19 179 ARG A C 1
ATOM 1425 O O . ARG A 1 179 ? 10.426 -2.119 11.219 1.00 86.19 179 ARG A O 1
ATOM 1432 N N . ARG A 1 180 ? 8.304 -1.523 11.710 1.00 84.19 180 ARG A N 1
ATOM 1433 C CA . ARG A 1 180 ? 7.834 -2.858 12.097 1.00 84.19 180 ARG A CA 1
ATOM 1434 C C . ARG A 1 180 ? 7.718 -3.774 10.881 1.00 84.19 180 ARG A C 1
ATOM 1436 O O . ARG A 1 180 ? 8.308 -4.847 10.894 1.00 84.19 180 ARG A O 1
ATOM 1443 N N . LYS A 1 181 ? 7.018 -3.351 9.824 1.00 85.56 181 LYS A N 1
ATOM 1444 C CA . LYS A 1 181 ? 6.778 -4.164 8.618 1.00 85.56 181 LYS A CA 1
ATOM 1445 C C . LYS A 1 181 ? 8.044 -4.484 7.841 1.00 85.56 181 LYS A C 1
ATOM 1447 O O . LYS A 1 181 ? 8.169 -5.579 7.304 1.00 85.56 181 LYS A O 1
ATOM 1452 N N . TRP A 1 182 ? 8.977 -3.544 7.771 1.00 84.44 182 TRP A N 1
ATOM 1453 C CA . TRP A 1 182 ? 10.245 -3.737 7.073 1.00 84.44 182 TRP A CA 1
ATOM 1454 C C . TRP A 1 182 ? 11.347 -4.267 7.998 1.00 84.44 182 TRP A C 1
ATOM 1456 O O . TRP A 1 182 ? 12.451 -4.513 7.525 1.00 84.44 182 TRP A O 1
ATOM 1466 N N . CYS A 1 183 ? 11.061 -4.473 9.291 1.00 77.94 183 CYS A N 1
ATOM 1467 C CA . CYS A 1 183 ? 12.012 -4.922 10.313 1.00 77.94 183 CYS A CA 1
ATOM 1468 C C . CYS A 1 183 ? 13.280 -4.049 10.407 1.00 77.94 183 CYS A C 1
ATOM 1470 O O . CYS A 1 183 ? 14.383 -4.558 10.610 1.00 77.94 183 CYS A O 1
ATOM 1472 N N . LEU A 1 184 ? 13.137 -2.727 10.264 1.00 76.12 184 LEU A N 1
ATOM 1473 C CA . LEU A 1 184 ? 14.260 -1.794 10.132 1.00 76.12 184 LEU A CA 1
ATOM 1474 C C . LEU A 1 184 ? 14.145 -0.612 11.096 1.00 76.12 184 LEU A C 1
ATOM 1476 O O . LEU A 1 184 ? 13.520 0.394 10.769 1.00 76.12 184 LEU A O 1
ATOM 1480 N N . PRO A 1 185 ? 14.785 -0.684 12.277 1.00 69.62 185 PRO A N 1
ATOM 1481 C CA . PRO A 1 185 ? 14.619 0.327 13.322 1.00 69.62 185 PRO A CA 1
ATOM 1482 C C . PRO A 1 185 ? 15.216 1.695 12.963 1.00 69.62 185 PRO A C 1
ATOM 1484 O O . PRO A 1 185 ? 14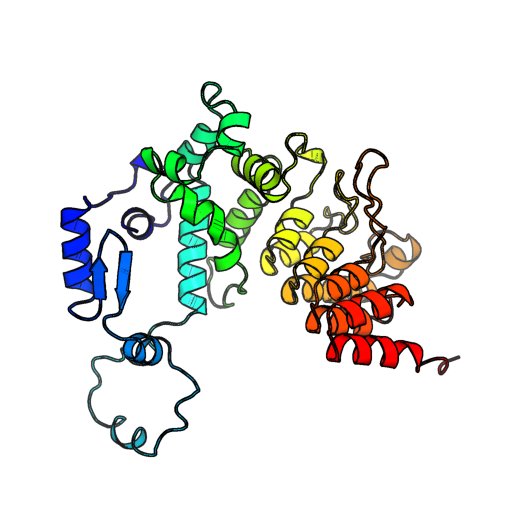.786 2.705 13.509 1.00 69.62 185 PRO A O 1
ATOM 1487 N N . LYS A 1 186 ? 16.182 1.742 12.035 1.00 76.56 186 LYS A N 1
ATOM 1488 C CA . LYS A 1 186 ? 16.882 2.973 11.632 1.00 76.56 186 LYS A CA 1
ATOM 1489 C C . LYS A 1 186 ? 16.210 3.738 10.486 1.00 76.56 186 LYS A C 1
ATOM 1491 O O . LYS A 1 186 ? 16.760 4.746 10.068 1.00 76.56 186 LYS A O 1
ATOM 1496 N N . LEU A 1 187 ? 15.057 3.276 9.988 1.00 82.56 187 LEU A N 1
ATOM 1497 C CA . LEU A 1 187 ? 14.315 3.970 8.932 1.00 82.56 187 LEU A CA 1
ATOM 1498 C C . LEU A 1 187 ? 13.954 5.394 9.386 1.00 82.56 187 LEU A C 1
ATOM 1500 O O . LEU A 1 187 ? 13.275 5.562 10.410 1.00 82.56 187 LEU A O 1
ATOM 1504 N N . GLY A 1 188 ? 14.400 6.395 8.634 1.00 86.31 188 GLY A N 1
ATOM 1505 C CA . GLY A 1 188 ? 14.028 7.796 8.800 1.00 86.31 188 GLY A CA 1
ATOM 1506 C C . GLY A 1 188 ? 12.880 8.213 7.870 1.00 86.31 188 GLY A C 1
ATOM 1507 O O . GLY A 1 188 ? 12.604 7.531 6.883 1.00 86.31 188 GLY A O 1
ATOM 1508 N N . PRO A 1 189 ? 12.212 9.344 8.155 1.00 88.50 189 PRO A N 1
ATOM 1509 C CA . PRO A 1 189 ? 11.152 9.874 7.293 1.00 88.50 189 PRO A CA 1
ATOM 1510 C C . PRO A 1 189 ? 11.663 10.271 5.897 1.00 88.50 189 PRO A C 1
ATOM 1512 O O . PRO A 1 189 ? 10.920 10.157 4.929 1.00 88.50 189 PRO A O 1
ATOM 1515 N N . GLU A 1 190 ? 12.934 10.668 5.783 1.00 89.94 190 GLU A N 1
ATOM 1516 C CA . GLU A 1 190 ? 13.575 11.065 4.518 1.00 89.94 190 GLU A CA 1
ATOM 1517 C C . GLU A 1 190 ? 13.899 9.881 3.596 1.00 89.94 190 GLU A C 1
ATOM 1519 O O . GLU A 1 190 ? 14.104 10.049 2.394 1.00 89.94 190 GLU A O 1
ATOM 1524 N N . ASP A 1 191 ? 13.938 8.665 4.145 1.00 88.94 191 ASP A N 1
ATOM 1525 C CA . ASP A 1 191 ? 14.271 7.465 3.381 1.00 88.94 191 ASP A CA 1
ATOM 1526 C C . ASP A 1 191 ? 13.105 6.989 2.511 1.00 88.94 191 ASP A C 1
ATOM 1528 O O . ASP A 1 191 ? 13.300 6.113 1.675 1.00 88.94 191 ASP A O 1
ATOM 1532 N N . VAL A 1 192 ? 11.883 7.490 2.712 1.00 92.38 192 VAL A N 1
ATOM 1533 C CA . VAL A 1 192 ? 10.668 6.997 2.050 1.00 92.38 192 VAL A CA 1
ATOM 1534 C C . VAL A 1 192 ? 9.792 8.182 1.649 1.00 92.38 192 VAL A C 1
ATOM 1536 O O . VAL A 1 192 ? 9.718 9.183 2.342 1.00 92.38 192 VAL A O 1
ATOM 1539 N N . THR A 1 193 ? 9.091 8.082 0.520 1.00 94.81 193 THR A N 1
ATOM 1540 C CA . THR A 1 193 ? 8.130 9.108 0.078 1.00 94.81 193 THR A CA 1
ATOM 1541 C C . THR A 1 193 ? 6.694 8.622 0.249 1.00 94.81 193 THR A C 1
ATOM 1543 O O . THR A 1 193 ? 6.447 7.416 0.237 1.00 94.81 193 THR A O 1
ATOM 1546 N N . ARG A 1 194 ? 5.718 9.543 0.308 1.00 96.31 194 ARG A N 1
ATOM 1547 C CA . ARG A 1 194 ? 4.281 9.189 0.311 1.00 96.31 194 ARG A CA 1
ATOM 1548 C C . ARG A 1 194 ? 3.901 8.271 -0.849 1.00 96.31 194 ARG A C 1
ATOM 1550 O O . ARG A 1 194 ? 3.138 7.332 -0.663 1.00 96.31 194 ARG A O 1
ATOM 1557 N N . LEU A 1 195 ? 4.481 8.508 -2.029 1.00 97.00 195 LEU A N 1
ATOM 1558 C CA . LEU A 1 195 ? 4.247 7.687 -3.216 1.00 97.00 195 LEU A CA 1
ATOM 1559 C C . LEU A 1 195 ? 4.756 6.250 -3.030 1.00 97.00 195 LEU A C 1
ATOM 1561 O O . LEU A 1 195 ? 4.095 5.308 -3.463 1.00 97.00 195 LEU A O 1
ATOM 1565 N N . ILE A 1 196 ? 5.904 6.070 -2.365 1.00 96.50 196 ILE A N 1
ATOM 1566 C CA . ILE A 1 196 ? 6.428 4.742 -2.020 1.00 96.50 196 ILE A CA 1
ATOM 1567 C C . ILE A 1 196 ? 5.502 4.045 -1.020 1.00 96.50 196 ILE A C 1
ATOM 1569 O O . ILE A 1 196 ? 5.180 2.881 -1.241 1.00 96.50 196 ILE A O 1
ATOM 1573 N N . VAL A 1 197 ? 5.030 4.742 0.022 1.00 96.81 197 VAL A N 1
ATOM 1574 C CA . VAL A 1 197 ? 4.089 4.169 1.004 1.00 96.81 197 VAL A CA 1
ATOM 1575 C C . VAL A 1 197 ? 2.783 3.751 0.325 1.00 96.81 197 VAL A C 1
ATOM 1577 O O . VAL A 1 197 ? 2.388 2.595 0.437 1.00 96.81 197 VAL A O 1
ATOM 1580 N N . ALA A 1 198 ? 2.163 4.636 -0.460 1.00 97.06 198 ALA A N 1
ATOM 1581 C CA . ALA A 1 198 ? 0.934 4.335 -1.196 1.00 97.06 198 ALA A CA 1
ATOM 1582 C C . ALA A 1 198 ? 1.104 3.138 -2.150 1.00 97.06 198 ALA A C 1
ATOM 1584 O O . ALA A 1 198 ? 0.245 2.258 -2.211 1.00 97.06 198 ALA A O 1
ATOM 1585 N N . SER A 1 199 ? 2.250 3.054 -2.834 1.00 97.44 199 SER A N 1
ATOM 1586 C CA . SER A 1 199 ? 2.563 1.945 -3.743 1.00 97.44 199 SER A CA 1
ATOM 1587 C C . SER A 1 199 ? 2.840 0.630 -3.019 1.00 97.44 199 SER A C 1
ATOM 1589 O O . SER A 1 199 ? 2.469 -0.428 -3.516 1.00 97.44 199 SER A O 1
ATOM 1591 N N . TYR A 1 200 ? 3.480 0.682 -1.850 1.00 96.12 200 TYR A N 1
ATOM 1592 C CA . TYR A 1 200 ? 3.696 -0.480 -0.986 1.00 96.12 200 TYR A CA 1
ATOM 1593 C C . TYR A 1 200 ? 2.387 -1.004 -0.382 1.00 96.12 200 TYR A C 1
ATOM 1595 O O . TYR A 1 200 ? 2.257 -2.198 -0.129 1.00 96.12 200 TYR A O 1
ATOM 1603 N N . LEU A 1 201 ? 1.414 -0.120 -0.164 1.00 95.62 201 LEU A N 1
ATOM 1604 C CA . LEU A 1 201 ? 0.106 -0.461 0.390 1.00 95.62 201 LEU A CA 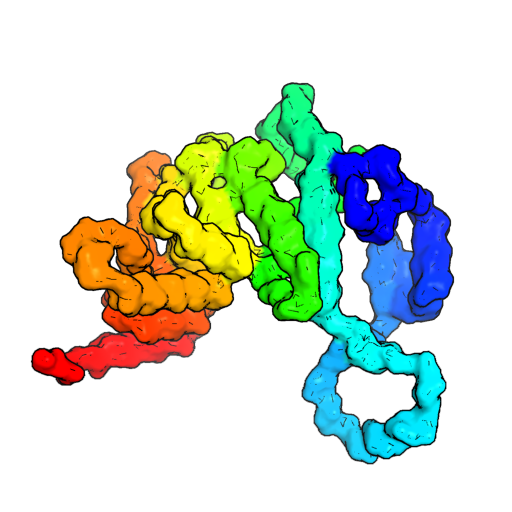1
ATOM 1605 C C . LEU A 1 201 ? -0.912 -0.920 -0.661 1.00 95.62 201 LEU A C 1
ATOM 1607 O O . LEU A 1 201 ? -1.896 -1.572 -0.303 1.00 95.62 201 LEU A O 1
ATOM 1611 N N . GLY A 1 202 ? -0.669 -0.622 -1.939 1.00 96.12 202 GLY A N 1
ATOM 1612 C CA . GLY A 1 202 ? -1.578 -0.952 -3.035 1.00 96.12 202 GLY A CA 1
ATOM 1613 C C . GLY A 1 202 ? -2.690 0.075 -3.260 1.00 96.12 202 GLY A C 1
ATOM 1614 O O . GLY A 1 202 ? -3.723 -0.273 -3.818 1.00 96.12 202 GLY A O 1
ATOM 1615 N N . LEU A 1 203 ? -2.508 1.326 -2.827 1.00 95.38 203 LEU A N 1
ATOM 1616 C CA . LEU A 1 203 ? -3.542 2.365 -2.872 1.00 95.38 203 LEU A CA 1
ATOM 1617 C C . LEU A 1 203 ? -3.539 3.076 -4.234 1.00 95.38 203 LEU A C 1
ATOM 1619 O O . LEU A 1 203 ? -2.809 4.054 -4.439 1.00 95.38 203 LEU A O 1
ATOM 1623 N N . SER A 1 204 ? -4.330 2.578 -5.187 1.00 94.00 204 SER A N 1
ATOM 1624 C CA . SER A 1 204 ? -4.370 3.087 -6.567 1.00 94.00 204 SER A CA 1
ATOM 1625 C C . SER A 1 204 ? -4.835 4.539 -6.656 1.00 94.00 204 SER A C 1
ATOM 1627 O O . SER A 1 204 ? -4.159 5.324 -7.322 1.00 94.00 204 SER A O 1
ATOM 1629 N N . SER A 1 205 ? -5.908 4.923 -5.955 1.00 91.62 205 SER A N 1
ATOM 1630 C CA . SER A 1 205 ? -6.456 6.291 -5.994 1.00 91.62 205 SER A CA 1
ATOM 1631 C C . SER A 1 205 ? -5.470 7.321 -5.438 1.00 91.62 205 SER A C 1
ATOM 1633 O O . SER A 1 205 ? -5.194 8.335 -6.076 1.00 91.62 205 SER A O 1
ATOM 1635 N N . VAL A 1 206 ? -4.828 7.016 -4.304 1.00 94.06 206 VAL A N 1
ATOM 1636 C CA . VAL A 1 206 ? -3.785 7.874 -3.709 1.00 94.06 206 VAL A CA 1
ATOM 1637 C C . VAL A 1 206 ? -2.566 7.975 -4.624 1.00 94.06 206 VAL A C 1
ATOM 1639 O O . VAL A 1 206 ? -2.024 9.062 -4.821 1.00 94.06 206 VAL A O 1
ATOM 1642 N N . THR A 1 207 ? -2.138 6.859 -5.221 1.00 95.69 207 THR A N 1
ATOM 1643 C CA . THR A 1 207 ? -1.026 6.854 -6.184 1.00 95.69 207 THR A CA 1
ATOM 1644 C C . THR A 1 207 ? -1.358 7.730 -7.390 1.00 95.69 207 THR A C 1
ATOM 1646 O O . THR A 1 207 ? -0.536 8.551 -7.795 1.00 95.69 207 THR A O 1
ATOM 1649 N N . GLN A 1 208 ? -2.562 7.592 -7.946 1.00 92.88 208 GLN A N 1
ATOM 1650 C CA . GLN A 1 208 ? -3.016 8.384 -9.084 1.00 92.88 208 GLN A CA 1
ATOM 1651 C C . GLN A 1 208 ? -3.071 9.876 -8.743 1.00 92.88 208 GLN A C 1
ATOM 1653 O O . GLN A 1 208 ? -2.588 10.686 -9.532 1.00 92.88 208 GLN A O 1
ATOM 1658 N N . HIS A 1 209 ? -3.604 10.235 -7.573 1.00 92.12 209 HIS A N 1
ATOM 1659 C CA . HIS A 1 209 ? -3.626 11.615 -7.093 1.00 92.12 209 HIS A CA 1
ATOM 1660 C C . HIS A 1 209 ? -2.205 12.182 -6.983 1.00 92.12 209 HIS A C 1
ATOM 1662 O O . HIS A 1 209 ? -1.911 13.216 -7.574 1.00 92.12 209 HIS A O 1
ATOM 1668 N N . LEU A 1 210 ? -1.288 11.470 -6.316 1.00 94.00 210 LEU A N 1
ATOM 1669 C CA . LEU A 1 210 ? 0.105 11.901 -6.166 1.00 94.00 210 LEU A CA 1
ATOM 1670 C C . LEU A 1 210 ? 0.810 12.072 -7.516 1.00 94.00 210 LEU A C 1
ATOM 1672 O O . LEU A 1 210 ? 1.530 13.046 -7.703 1.00 94.00 210 LEU A O 1
ATOM 1676 N N . LEU A 1 211 ? 0.606 11.156 -8.464 1.00 91.94 211 LEU A N 1
ATOM 1677 C CA . LEU A 1 211 ? 1.230 11.210 -9.790 1.00 91.94 211 LEU A CA 1
ATOM 1678 C C . LEU A 1 211 ? 0.703 12.342 -10.683 1.00 91.94 211 LEU A C 1
ATOM 1680 O O . LEU A 1 211 ? 1.378 12.704 -11.644 1.00 91.94 211 LEU A O 1
ATOM 1684 N N . ARG A 1 212 ? -0.480 12.892 -10.388 1.00 88.62 212 ARG A N 1
ATOM 1685 C CA . ARG A 1 212 ? -1.029 14.069 -11.079 1.00 88.62 212 ARG A CA 1
ATOM 1686 C C . ARG A 1 212 ? -0.438 15.389 -10.576 1.00 88.62 212 ARG A C 1
ATOM 1688 O O . ARG A 1 212 ? -0.612 16.396 -11.249 1.00 88.62 212 ARG A O 1
ATOM 1695 N N . LEU A 1 213 ? 0.233 15.398 -9.421 1.00 87.44 213 LEU A N 1
ATOM 1696 C CA . LEU A 1 213 ? 0.872 16.598 -8.880 1.00 87.44 213 LEU A CA 1
ATOM 1697 C C . LEU A 1 213 ? 2.217 16.852 -9.572 1.00 87.44 213 LEU A C 1
ATOM 1699 O O . LEU A 1 213 ? 3.094 15.987 -9.555 1.00 87.44 213 LEU A O 1
ATOM 1703 N N . ASP A 1 214 ? 2.425 18.072 -10.068 1.00 77.94 214 ASP A N 1
ATOM 1704 C CA . ASP A 1 214 ? 3.671 18.479 -10.744 1.00 77.94 214 ASP A CA 1
ATOM 1705 C C . ASP A 1 214 ? 4.908 18.411 -9.832 1.00 77.94 214 ASP A C 1
ATOM 1707 O O . ASP A 1 214 ? 6.044 18.269 -10.287 1.00 77.94 214 ASP A O 1
ATOM 1711 N N . THR A 1 215 ? 4.704 18.493 -8.516 1.00 84.50 215 THR A N 1
ATOM 1712 C CA . THR A 1 215 ? 5.775 18.430 -7.512 1.00 84.50 215 THR A CA 1
ATOM 1713 C C . THR A 1 215 ? 6.247 17.003 -7.227 1.00 84.50 215 THR A C 1
ATOM 1715 O O . THR A 1 215 ? 7.320 16.808 -6.642 1.00 84.50 215 THR A O 1
ATOM 1718 N N . THR A 1 216 ? 5.483 15.986 -7.634 1.00 89.06 216 THR A N 1
ATOM 1719 C CA . THR A 1 216 ? 5.798 14.589 -7.339 1.00 89.06 216 THR A CA 1
ATOM 1720 C C . THR A 1 216 ? 6.948 14.094 -8.204 1.00 89.06 216 THR A C 1
ATOM 1722 O O . THR A 1 216 ? 6.921 14.145 -9.429 1.00 89.06 216 THR A O 1
ATOM 1725 N N . ARG A 1 217 ? 7.965 13.519 -7.555 1.00 89.56 217 ARG A N 1
ATOM 1726 C CA . ARG A 1 217 ? 9.095 12.869 -8.230 1.00 89.56 217 ARG A CA 1
ATOM 1727 C C . ARG A 1 217 ? 8.870 11.349 -8.277 1.00 89.56 217 ARG A C 1
ATOM 1729 O O . ARG A 1 217 ? 9.186 10.667 -7.300 1.00 89.56 217 ARG A O 1
ATOM 1736 N N . PRO A 1 218 ? 8.381 10.771 -9.392 1.00 90.31 218 PRO A N 1
ATOM 1737 C CA . PRO A 1 218 ? 7.930 9.373 -9.427 1.00 90.31 218 PRO A CA 1
ATOM 1738 C C . PRO A 1 218 ? 9.059 8.336 -9.338 1.00 90.31 218 PRO A C 1
ATOM 1740 O O . PRO A 1 218 ? 8.820 7.171 -9.025 1.00 90.31 218 PRO A O 1
ATOM 1743 N N . ASN A 1 219 ? 10.298 8.749 -9.615 1.00 91.75 219 ASN A N 1
ATOM 1744 C CA . ASN A 1 219 ? 11.459 7.860 -9.700 1.00 91.75 219 ASN A CA 1
ATOM 1745 C C . ASN A 1 219 ? 12.336 7.869 -8.438 1.00 91.75 219 ASN A C 1
ATOM 1747 O O . ASN A 1 219 ? 13.415 7.269 -8.453 1.00 91.75 219 ASN A O 1
ATOM 1751 N N . VAL A 1 220 ? 11.909 8.553 -7.368 1.00 92.06 220 VAL A N 1
ATOM 1752 C CA . VAL A 1 220 ? 12.616 8.516 -6.079 1.00 92.06 220 VAL A CA 1
ATOM 1753 C C . VAL A 1 220 ? 12.655 7.078 -5.571 1.00 92.06 220 VAL A C 1
ATOM 1755 O O . VAL A 1 220 ? 11.714 6.302 -5.755 1.00 92.06 220 VAL A O 1
ATOM 1758 N N . ARG A 1 221 ? 13.785 6.720 -4.970 1.00 91.94 221 ARG A N 1
ATOM 1759 C CA . ARG A 1 221 ? 14.047 5.396 -4.417 1.00 91.94 221 ARG A CA 1
ATOM 1760 C C . ARG A 1 221 ? 14.153 5.497 -2.916 1.00 91.94 221 ARG A C 1
ATOM 1762 O O . ARG A 1 221 ? 14.681 6.494 -2.430 1.00 91.94 221 ARG A O 1
ATOM 1769 N N . ASP A 1 222 ? 13.690 4.470 -2.220 1.00 90.31 222 ASP A N 1
ATOM 1770 C CA . ASP A 1 222 ? 13.849 4.445 -0.778 1.00 90.31 222 ASP A CA 1
ATOM 1771 C C . ASP A 1 222 ? 15.322 4.259 -0.384 1.00 90.31 222 ASP A C 1
ATOM 1773 O O . ASP A 1 222 ? 16.079 3.569 -1.076 1.00 90.31 222 ASP A O 1
ATOM 1777 N N . GLY A 1 223 ? 15.726 4.872 0.727 1.00 86.69 223 GLY A N 1
ATOM 1778 C CA . GLY A 1 223 ? 17.106 4.847 1.225 1.00 86.69 223 GLY A CA 1
ATOM 1779 C C . GLY A 1 223 ? 17.582 3.462 1.672 1.00 86.69 223 GLY A C 1
ATOM 1780 O O . GLY A 1 223 ? 18.783 3.231 1.811 1.00 86.69 223 GLY A O 1
ATOM 1781 N N . ILE A 1 224 ? 16.659 2.515 1.854 1.00 83.69 224 ILE A N 1
ATOM 1782 C CA . ILE A 1 224 ? 16.944 1.197 2.416 1.00 83.69 224 ILE A CA 1
ATOM 1783 C C . ILE A 1 224 ? 17.203 0.174 1.321 1.00 83.69 224 ILE A C 1
ATOM 1785 O O . ILE A 1 224 ? 18.271 -0.411 1.259 1.00 83.69 224 ILE A O 1
ATOM 1789 N N . PHE A 1 225 ? 16.219 -0.107 0.479 1.00 85.12 225 PHE A N 1
ATOM 1790 C CA . PHE A 1 225 ? 16.278 -1.142 -0.546 1.00 85.12 225 PHE A CA 1
ATOM 1791 C C . PHE A 1 225 ? 16.649 -0.561 -1.911 1.00 85.12 225 PHE A C 1
ATOM 1793 O O . PHE A 1 225 ? 16.858 -1.308 -2.876 1.00 85.12 225 PHE A O 1
ATOM 1800 N N . GLY A 1 226 ? 16.718 0.768 -2.020 1.00 89.56 226 GLY A N 1
ATOM 1801 C CA . GLY A 1 226 ? 16.955 1.465 -3.275 1.00 89.56 226 GLY A CA 1
ATOM 1802 C C . GLY A 1 226 ? 15.856 1.197 -4.299 1.00 89.56 226 GLY A C 1
ATOM 1803 O O . GLY A 1 226 ? 16.152 1.193 -5.502 1.00 89.56 226 GLY A O 1
ATOM 1804 N N . ARG A 1 227 ? 14.633 0.897 -3.850 1.00 91.62 227 ARG A N 1
ATOM 1805 C CA . ARG A 1 227 ? 13.469 0.535 -4.665 1.00 91.62 227 ARG A CA 1
ATOM 1806 C C . ARG A 1 227 ? 12.638 1.780 -4.959 1.00 91.62 227 ARG A C 1
ATOM 1808 O O . ARG A 1 227 ? 12.418 2.622 -4.099 1.00 91.62 227 ARG A O 1
ATOM 1815 N N . SER A 1 228 ? 12.174 1.908 -6.199 1.00 94.62 228 SER A N 1
ATOM 1816 C CA . SER A 1 228 ? 11.194 2.935 -6.561 1.00 94.62 228 SER A CA 1
ATOM 1817 C C . SER A 1 228 ? 9.788 2.524 -6.125 1.00 94.62 228 SER A C 1
ATOM 1819 O O . SER A 1 228 ? 9.523 1.337 -5.908 1.00 94.62 228 SER A O 1
ATOM 1821 N N . ALA A 1 229 ? 8.868 3.486 -6.080 1.00 96.75 229 ALA A N 1
ATOM 1822 C CA . ALA A 1 229 ? 7.453 3.243 -5.808 1.00 96.75 229 ALA A CA 1
ATOM 1823 C C . ALA A 1 229 ? 6.848 2.170 -6.742 1.00 96.75 229 ALA A C 1
ATOM 1825 O O . ALA A 1 229 ? 6.293 1.180 -6.270 1.00 96.75 229 ALA A O 1
ATOM 1826 N N . LEU A 1 230 ? 7.095 2.273 -8.055 1.00 97.12 230 LEU A N 1
ATOM 1827 C CA . LEU A 1 230 ? 6.676 1.259 -9.031 1.00 97.12 230 LEU A CA 1
ATOM 1828 C C . LEU A 1 230 ? 7.255 -0.132 -8.728 1.00 97.12 230 LEU A C 1
ATOM 1830 O O . LEU A 1 230 ? 6.573 -1.140 -8.887 1.00 97.12 230 LEU A O 1
ATOM 1834 N N . SER A 1 231 ? 8.508 -0.212 -8.270 1.00 95.44 231 SER A N 1
ATOM 1835 C CA . SER A 1 231 ? 9.101 -1.505 -7.927 1.00 95.44 231 SER A CA 1
ATOM 1836 C C . SER A 1 231 ? 8.459 -2.134 -6.689 1.00 95.44 231 SER A C 1
ATOM 1838 O O 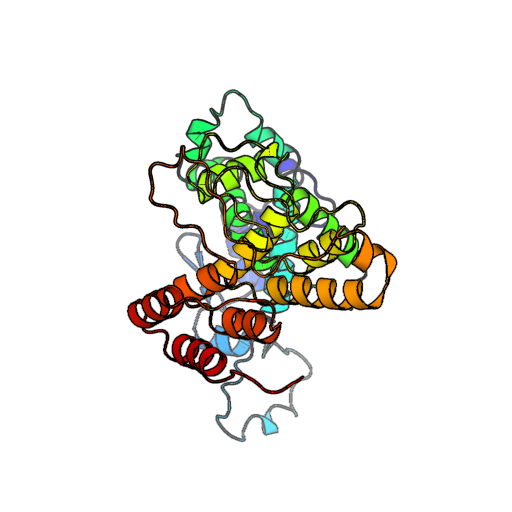. SER A 1 231 ? 8.362 -3.359 -6.639 1.00 95.44 231 SER A O 1
ATOM 1840 N N . TRP A 1 232 ? 8.012 -1.332 -5.714 1.00 96.44 232 TRP A N 1
ATOM 1841 C CA . TRP A 1 232 ? 7.231 -1.799 -4.563 1.00 96.44 232 TRP A CA 1
ATOM 1842 C C . TRP A 1 232 ? 5.860 -2.309 -4.994 1.00 96.44 232 TRP A C 1
ATOM 1844 O O . TRP A 1 232 ? 5.519 -3.435 -4.640 1.00 96.44 232 TRP A O 1
ATOM 1854 N N . ALA A 1 233 ? 5.150 -1.545 -5.830 1.00 97.69 233 ALA A N 1
ATOM 1855 C CA . ALA A 1 233 ? 3.860 -1.949 -6.385 1.00 97.69 233 ALA A CA 1
ATOM 1856 C C . ALA A 1 233 ? 3.950 -3.283 -7.136 1.00 97.69 233 ALA A C 1
ATOM 1858 O O . ALA A 1 233 ? 3.157 -4.193 -6.906 1.00 97.69 233 ALA A O 1
ATOM 1859 N N . ALA A 1 234 ? 4.971 -3.422 -7.987 1.00 97.25 234 ALA A N 1
ATOM 1860 C CA . ALA A 1 234 ? 5.156 -4.614 -8.798 1.00 97.25 234 ALA A CA 1
ATOM 1861 C C . ALA A 1 234 ? 5.481 -5.859 -7.961 1.00 97.25 234 ALA A C 1
ATOM 1863 O O . ALA A 1 234 ? 4.940 -6.932 -8.208 1.00 97.25 234 ALA A O 1
ATOM 1864 N N . GLY A 1 235 ? 6.333 -5.714 -6.942 1.00 94.75 235 GLY A N 1
ATOM 1865 C CA . GLY A 1 235 ? 6.659 -6.813 -6.031 1.00 94.75 235 GLY A CA 1
ATOM 1866 C C . GLY A 1 235 ? 5.568 -7.147 -5.013 1.00 94.75 235 GLY A C 1
ATOM 1867 O O . GLY A 1 235 ? 5.697 -8.167 -4.354 1.00 94.75 235 GLY A O 1
ATOM 1868 N N . GLY A 1 236 ? 4.555 -6.291 -4.850 1.00 94.69 236 GLY A N 1
ATOM 1869 C CA . GLY A 1 236 ? 3.355 -6.574 -4.057 1.00 94.69 236 GLY A CA 1
ATOM 1870 C C . GLY A 1 236 ? 2.168 -7.065 -4.890 1.00 94.69 236 GLY A C 1
ATOM 1871 O O . GLY A 1 236 ? 1.121 -7.360 -4.325 1.00 94.69 236 GLY A O 1
ATOM 1872 N N . GLY A 1 237 ? 2.306 -7.123 -6.220 1.00 96.50 237 GLY A N 1
ATOM 1873 C CA . GLY A 1 237 ? 1.238 -7.573 -7.112 1.00 96.50 237 GLY A CA 1
ATOM 1874 C C . GLY A 1 237 ? 0.100 -6.567 -7.283 1.00 96.50 237 GLY A C 1
ATOM 1875 O O . GLY A 1 237 ? -0.995 -6.950 -7.677 1.00 96.50 237 GLY A O 1
ATOM 1876 N N . PHE A 1 238 ? 0.323 -5.283 -6.988 1.00 96.69 238 PHE A N 1
ATOM 1877 C CA . PHE A 1 238 ? -0.738 -4.274 -7.012 1.00 96.69 238 PHE A CA 1
ATOM 1878 C C . PHE A 1 238 ? -1.008 -3.766 -8.430 1.00 96.69 238 PHE A C 1
ATOM 1880 O O . PHE A 1 238 ? -0.558 -2.688 -8.824 1.00 96.69 238 PHE A O 1
ATOM 1887 N N . GLU A 1 239 ? -1.769 -4.546 -9.194 1.00 96.00 239 GLU A N 1
ATOM 1888 C CA . GLU A 1 239 ? -2.136 -4.278 -10.590 1.00 96.00 239 GLU A CA 1
ATOM 1889 C C . GLU A 1 239 ? -2.713 -2.878 -10.812 1.00 96.00 239 GLU A C 1
ATOM 1891 O O . GLU A 1 239 ? -2.295 -2.178 -11.732 1.00 96.00 239 GLU A O 1
ATOM 1896 N N . GLY A 1 240 ? -3.639 -2.438 -9.952 1.00 94.81 240 GLY A N 1
ATOM 1897 C CA . GLY A 1 240 ? -4.245 -1.108 -10.053 1.00 94.81 240 GLY A CA 1
ATOM 1898 C C . GLY A 1 240 ? -3.211 0.013 -9.936 1.00 94.81 240 GLY A C 1
ATOM 1899 O O . GLY A 1 240 ? -3.243 0.977 -10.696 1.00 94.81 240 GLY A O 1
ATOM 1900 N N . VAL A 1 241 ? -2.234 -0.138 -9.040 1.00 96.88 241 VAL A N 1
ATOM 1901 C CA . VAL A 1 241 ? -1.132 0.820 -8.875 1.00 96.88 241 VAL A CA 1
ATOM 1902 C C . VAL A 1 241 ? -0.186 0.773 -10.078 1.00 96.88 241 VAL A C 1
ATOM 1904 O O . VAL A 1 241 ? 0.185 1.810 -10.616 1.00 96.88 241 VAL A O 1
ATOM 1907 N N . VAL A 1 242 ? 0.195 -0.411 -10.559 1.00 97.12 242 VAL A N 1
ATOM 1908 C CA . VAL A 1 242 ? 1.074 -0.536 -11.739 1.00 97.12 242 VAL A CA 1
ATOM 1909 C C . VAL A 1 242 ? 0.416 0.083 -12.978 1.00 97.12 242 VAL A C 1
ATOM 1911 O O . VAL A 1 242 ? 1.066 0.834 -13.712 1.00 97.12 242 VAL A O 1
ATOM 1914 N N . LYS A 1 243 ? -0.888 -0.141 -13.162 1.00 95.62 243 LYS A N 1
ATOM 1915 C CA . LYS A 1 243 ? -1.688 0.478 -14.222 1.00 95.62 243 LYS A CA 1
ATOM 1916 C C . LYS A 1 243 ? -1.688 2.006 -14.127 1.00 95.62 243 LYS A C 1
ATOM 1918 O O . LYS A 1 243 ? -1.442 2.653 -15.144 1.00 95.62 243 LYS A O 1
ATOM 1923 N N . THR A 1 244 ? -1.853 2.600 -12.939 1.00 94.50 244 THR A N 1
ATOM 1924 C CA . THR A 1 244 ? -1.810 4.072 -12.801 1.00 94.50 244 THR A CA 1
ATOM 1925 C C . THR A 1 244 ? -0.448 4.655 -13.186 1.00 94.50 244 THR A C 1
ATOM 1927 O O . THR A 1 244 ? -0.408 5.692 -13.854 1.00 94.50 244 THR A O 1
A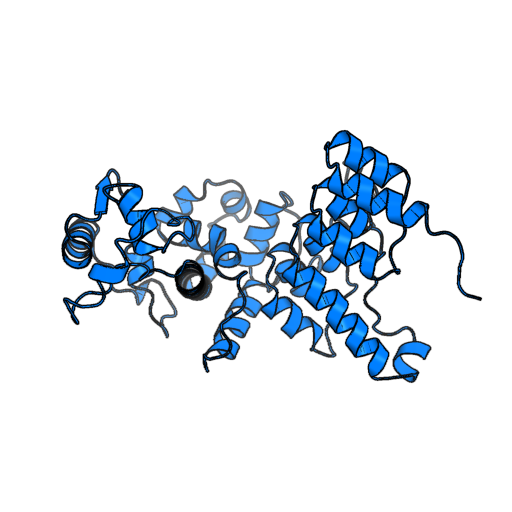TOM 1930 N N . PHE A 1 245 ? 0.668 3.984 -12.872 1.00 94.81 245 PHE A N 1
ATOM 1931 C CA . PHE A 1 245 ? 2.000 4.396 -13.345 1.00 94.81 245 PHE A CA 1
ATOM 1932 C C . PHE A 1 245 ? 2.108 4.342 -14.878 1.00 94.81 245 PHE A C 1
ATOM 1934 O O . PHE A 1 245 ? 2.599 5.291 -15.494 1.00 94.81 245 PHE A O 1
ATOM 1941 N N . ILE A 1 246 ? 1.641 3.263 -15.512 1.00 92.75 246 ILE A N 1
ATOM 1942 C CA . ILE A 1 246 ? 1.691 3.095 -16.975 1.00 92.75 246 ILE A CA 1
ATOM 1943 C C . ILE A 1 246 ? 0.819 4.142 -17.681 1.00 92.75 246 ILE A C 1
ATOM 1945 O O . ILE A 1 246 ? 1.268 4.779 -18.640 1.00 92.75 246 ILE A O 1
ATOM 1949 N N . ASP A 1 247 ? -0.403 4.358 -17.201 1.00 91.06 247 ASP A N 1
ATOM 1950 C CA . ASP A 1 247 ? -1.347 5.307 -17.794 1.00 91.06 247 ASP A CA 1
ATOM 1951 C C . ASP A 1 247 ? -0.857 6.751 -17.643 1.00 91.06 247 ASP A C 1
ATOM 1953 O O . ASP A 1 247 ? -0.889 7.520 -18.608 1.00 91.06 247 ASP A O 1
ATOM 1957 N N . THR A 1 248 ? -0.287 7.098 -16.485 1.00 88.69 248 THR A N 1
ATOM 1958 C CA . THR A 1 248 ? 0.360 8.404 -16.269 1.00 88.69 248 THR A CA 1
ATOM 1959 C C . THR A 1 248 ? 1.531 8.597 -17.231 1.00 88.69 248 THR A C 1
ATOM 1961 O O . THR A 1 248 ? 1.647 9.647 -17.866 1.00 88.69 248 THR A O 1
ATOM 1964 N N . GLN A 1 249 ? 2.375 7.576 -17.414 1.00 85.88 249 GLN A N 1
ATOM 1965 C CA . GLN A 1 249 ? 3.504 7.647 -18.343 1.00 85.88 249 GLN A CA 1
ATOM 1966 C C . GLN A 1 249 ? 3.037 7.867 -19.792 1.00 85.88 249 GLN A C 1
ATOM 1968 O O . GLN A 1 249 ? 3.624 8.666 -20.527 1.00 85.88 249 GLN A O 1
ATOM 1973 N N . ARG A 1 250 ? 1.979 7.166 -20.217 1.00 82.75 250 ARG A N 1
ATOM 1974 C CA . ARG A 1 250 ? 1.372 7.319 -21.550 1.00 82.75 250 ARG A CA 1
ATOM 1975 C C . ARG A 1 250 ? 0.777 8.712 -21.742 1.00 82.75 250 ARG A C 1
ATOM 1977 O O . ARG A 1 250 ? 0.962 9.297 -22.807 1.00 82.75 250 ARG A O 1
ATOM 1984 N N . ALA A 1 251 ? 0.104 9.248 -20.726 1.00 80.31 251 ALA A N 1
ATOM 1985 C CA . ALA A 1 251 ? -0.468 10.590 -20.762 1.00 80.31 251 ALA A CA 1
ATOM 1986 C C . ALA A 1 251 ? 0.617 11.677 -20.846 1.00 80.31 251 ALA A C 1
ATOM 1988 O O . ALA A 1 251 ? 0.493 12.585 -21.664 1.00 80.31 251 ALA A O 1
ATOM 1989 N N . ALA A 1 252 ? 1.710 11.553 -20.086 1.00 72.88 252 ALA A N 1
ATOM 1990 C CA . ALA A 1 252 ? 2.848 12.476 -20.150 1.00 72.88 252 ALA A CA 1
ATOM 1991 C C . ALA A 1 252 ? 3.504 12.490 -21.544 1.00 72.88 252 ALA A C 1
ATOM 1993 O O . ALA A 1 252 ? 3.723 13.551 -22.122 1.00 72.88 252 ALA A O 1
ATOM 1994 N N . LYS A 1 253 ? 3.706 11.315 -22.166 1.00 66.81 253 LYS A N 1
ATOM 1995 C CA . LYS A 1 253 ? 4.241 11.216 -23.541 1.00 66.81 253 LYS A CA 1
ATOM 1996 C C . LYS A 1 253 ? 3.387 11.943 -24.591 1.00 66.81 253 LYS A C 1
ATOM 1998 O O . LYS A 1 253 ? 3.923 12.313 -25.631 1.00 66.81 253 LYS A O 1
ATOM 2003 N N . ARG A 1 254 ? 2.085 12.138 -24.343 1.00 65.75 254 ARG A N 1
ATOM 2004 C CA . ARG A 1 254 ? 1.172 12.862 -25.245 1.00 65.75 254 ARG A CA 1
ATOM 2005 C C . ARG A 1 254 ? 1.202 14.383 -25.056 1.00 65.75 254 ARG A C 1
ATOM 2007 O O . ARG A 1 254 ? 0.751 15.081 -25.956 1.00 65.75 254 ARG A O 1
ATOM 2014 N N . ARG A 1 255 ? 1.684 14.897 -23.915 1.00 62.72 255 ARG A N 1
ATOM 2015 C CA . ARG A 1 255 ? 1.477 16.300 -23.512 1.00 62.72 255 ARG A CA 1
ATOM 2016 C C . ARG A 1 255 ? 2.577 17.278 -23.925 1.00 62.72 255 ARG A C 1
ATOM 2018 O O . ARG A 1 255 ? 2.251 18.444 -24.106 1.00 62.72 255 ARG A O 1
ATOM 2025 N N . SER A 1 256 ? 3.836 16.867 -24.122 1.00 64.38 256 SER A N 1
ATOM 2026 C CA . SER A 1 256 ? 4.878 17.843 -24.490 1.00 64.38 256 SER A CA 1
ATOM 2027 C C . SER A 1 256 ? 6.131 17.246 -25.136 1.00 64.38 256 SER A C 1
ATOM 2029 O O . SER A 1 256 ? 6.762 16.326 -24.614 1.00 64.38 256 SER A O 1
ATOM 2031 N N . TRP A 1 257 ? 6.548 17.828 -26.267 1.00 66.25 257 TRP A N 1
ATOM 2032 C CA . TRP A 1 257 ? 7.838 17.534 -26.902 1.00 66.25 257 TRP A CA 1
ATOM 2033 C C . TRP A 1 257 ? 9.027 18.058 -26.075 1.00 66.25 257 TRP A C 1
ATOM 2035 O O . TRP A 1 257 ? 10.073 17.409 -26.059 1.00 66.25 257 TRP A O 1
ATOM 2045 N N . LEU A 1 258 ? 8.859 19.165 -25.335 1.00 58.28 258 LEU A N 1
ATOM 2046 C CA . LEU A 1 258 ? 9.908 19.746 -24.484 1.00 58.28 258 LEU A CA 1
ATOM 2047 C C . LEU A 1 258 ? 10.220 18.885 -23.253 1.00 58.28 258 LEU A C 1
ATOM 2049 O O . LEU A 1 258 ? 11.390 18.684 -22.945 1.00 58.28 258 LEU A O 1
ATOM 2053 N N . GLU A 1 259 ? 9.212 18.315 -22.587 1.00 59.38 259 GLU A N 1
ATOM 2054 C CA . GLU A 1 259 ? 9.438 17.379 -21.466 1.00 59.38 259 GLU A CA 1
ATOM 2055 C C . GLU A 1 259 ? 10.194 16.126 -21.927 1.00 59.38 259 GLU A C 1
ATOM 2057 O O . GLU A 1 259 ? 11.071 15.603 -21.236 1.00 59.38 259 GLU A O 1
ATOM 2062 N N . ARG A 1 260 ? 9.903 15.685 -23.155 1.00 59.28 260 ARG A N 1
ATOM 2063 C CA . ARG A 1 260 ? 10.616 14.603 -23.838 1.00 59.28 260 ARG A CA 1
ATOM 2064 C C . ARG A 1 260 ? 12.083 14.950 -24.110 1.00 59.28 260 ARG A C 1
ATOM 2066 O O . ARG A 1 260 ? 12.930 14.070 -23.986 1.00 59.28 260 ARG A O 1
ATOM 2073 N N . LEU A 1 261 ? 12.371 16.200 -24.485 1.00 53.28 261 LEU A N 1
ATOM 2074 C CA . LEU A 1 261 ? 13.716 16.694 -24.804 1.00 53.28 261 LEU A CA 1
ATOM 2075 C C . LEU A 1 261 ? 14.575 16.891 -23.545 1.00 53.28 261 LEU A C 1
ATOM 2077 O O . LEU A 1 261 ? 15.760 16.574 -23.550 1.00 53.28 261 LEU A O 1
ATOM 2081 N N . LEU A 1 262 ? 13.975 17.384 -22.461 1.00 55.75 262 LEU A N 1
ATOM 2082 C CA . LEU A 1 262 ? 14.675 17.704 -21.214 1.00 55.75 262 LEU A CA 1
ATOM 2083 C C . LEU A 1 262 ? 14.956 16.471 -20.338 1.00 55.75 262 LEU A C 1
ATOM 2085 O O . LEU A 1 262 ? 15.680 16.572 -19.351 1.00 55.75 262 LEU A O 1
ATOM 2089 N N . GLY A 1 263 ? 14.393 15.299 -20.664 1.00 53.41 263 GLY A N 1
ATOM 2090 C CA . GLY A 1 263 ? 14.554 14.073 -19.865 1.00 53.41 263 GLY A CA 1
ATOM 2091 C C . GLY A 1 263 ? 13.936 14.167 -18.462 1.00 53.41 263 GLY A C 1
ATOM 2092 O O . GLY A 1 263 ? 14.110 13.275 -17.627 1.00 53.41 263 GLY A O 1
ATOM 2093 N N . THR A 1 264 ? 13.202 15.244 -18.198 1.00 51.22 264 THR A N 1
ATOM 2094 C CA . THR A 1 264 ? 12.543 15.547 -16.937 1.00 51.22 264 THR A CA 1
ATOM 2095 C C . THR A 1 264 ? 11.170 14.880 -16.930 1.00 51.22 264 THR A C 1
ATOM 2097 O O . THR A 1 264 ? 10.266 15.320 -17.627 1.00 51.22 264 THR A O 1
ATOM 2100 N N . GLY A 1 265 ? 10.994 13.812 -16.148 1.00 56.00 265 GLY A N 1
ATOM 2101 C CA . GLY A 1 265 ? 9.650 13.380 -15.721 1.00 56.00 265 GLY A CA 1
ATOM 2102 C C . GLY A 1 265 ? 9.113 12.062 -16.284 1.00 56.00 265 GLY A C 1
ATOM 2103 O O . GLY A 1 265 ? 8.022 11.643 -15.909 1.00 56.00 265 GLY A O 1
ATOM 2104 N N . GLY A 1 266 ? 9.864 11.338 -17.118 1.00 76.00 266 GLY A N 1
ATOM 2105 C CA . GLY A 1 266 ? 9.455 9.993 -17.533 1.00 76.00 266 GLY A CA 1
ATOM 2106 C C . GLY A 1 266 ? 9.526 8.991 -16.374 1.00 76.00 266 GLY A C 1
ATOM 2107 O O . GLY A 1 266 ? 10.578 8.838 -15.752 1.00 76.00 266 GLY A O 1
ATOM 2108 N N . ILE A 1 267 ? 8.438 8.268 -16.095 1.00 86.06 267 ILE A N 1
ATOM 2109 C CA . ILE A 1 267 ? 8.455 7.133 -15.155 1.00 86.06 267 ILE A CA 1
ATOM 2110 C C . ILE A 1 267 ? 9.436 6.073 -15.684 1.00 86.06 267 ILE A C 1
ATOM 2112 O O . ILE A 1 267 ? 9.310 5.615 -16.821 1.00 86.06 267 ILE A O 1
ATOM 2116 N N . GLN A 1 268 ? 10.429 5.693 -14.876 1.00 88.94 268 GLN A N 1
ATOM 2117 C CA . GLN A 1 268 ? 11.454 4.711 -15.240 1.00 88.94 268 GLN A CA 1
ATOM 2118 C C . GLN A 1 268 ? 10.965 3.287 -14.945 1.00 88.94 268 GLN A C 1
ATOM 2120 O O . GLN A 1 268 ? 11.224 2.730 -13.876 1.00 88.94 268 GLN A O 1
ATOM 2125 N N . VAL A 1 269 ? 10.273 2.693 -15.917 1.00 88.31 269 VAL A N 1
ATOM 2126 C CA . VAL A 1 269 ? 9.610 1.382 -15.780 1.00 88.31 269 VAL A CA 1
ATOM 2127 C C . VAL A 1 269 ? 10.596 0.220 -15.570 1.00 88.31 269 VAL A C 1
ATOM 2129 O O . VAL A 1 269 ? 10.271 -0.736 -14.875 1.00 88.31 269 VAL A O 1
ATOM 2132 N N . ASP A 1 270 ? 11.827 0.323 -16.081 1.00 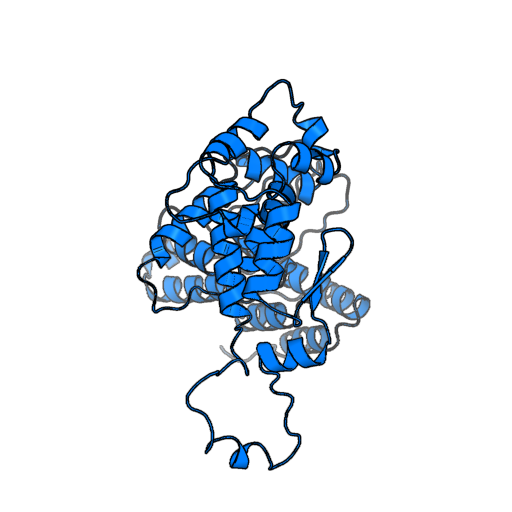87.00 270 ASP A N 1
ATOM 2133 C CA . ASP A 1 270 ? 12.850 -0.739 -16.005 1.00 87.00 270 ASP A CA 1
ATOM 2134 C C . ASP A 1 270 ? 13.995 -0.428 -15.017 1.00 87.00 270 ASP A C 1
ATOM 2136 O O . ASP A 1 270 ? 15.092 -0.987 -15.072 1.00 87.00 270 ASP A O 1
ATOM 2140 N N . SER A 1 271 ? 13.781 0.514 -14.093 1.00 88.50 271 SER A N 1
ATOM 2141 C CA . SER A 1 271 ? 14.837 0.976 -13.185 1.00 88.50 271 SER A CA 1
ATOM 2142 C C . SER A 1 271 ? 15.178 -0.085 -12.124 1.00 88.50 271 SER A C 1
ATOM 2144 O O . SER A 1 271 ? 14.394 -0.336 -11.210 1.00 88.50 271 SER A O 1
ATOM 2146 N N . LYS A 1 272 ? 16.370 -0.695 -12.199 1.00 88.50 272 LYS A N 1
ATOM 2147 C CA . LYS A 1 272 ? 16.850 -1.706 -11.226 1.00 88.50 272 LYS A CA 1
ATOM 2148 C C . LYS A 1 272 ? 17.054 -1.126 -9.834 1.00 88.50 272 LYS A C 1
ATOM 2150 O O . LYS A 1 272 ? 17.690 -0.080 -9.741 1.00 88.50 272 LYS A O 1
ATOM 2155 N N . SER A 1 273 ? 16.632 -1.801 -8.765 1.00 85.69 273 SER A N 1
ATOM 2156 C CA . SER A 1 273 ? 16.920 -1.396 -7.380 1.00 85.69 273 SER A CA 1
ATOM 2157 C C . SER A 1 273 ? 18.424 -1.209 -7.130 1.00 85.69 273 SER A C 1
ATOM 2159 O O . SER A 1 273 ? 19.256 -1.888 -7.729 1.00 85.69 273 SER A O 1
ATOM 2161 N N . LYS A 1 274 ? 18.781 -0.246 -6.277 1.00 83.00 274 LYS A N 1
ATOM 2162 C CA . LYS A 1 274 ? 20.174 0.084 -5.931 1.00 83.00 274 LYS A CA 1
ATOM 2163 C C . LYS A 1 274 ? 20.337 0.043 -4.409 1.00 83.00 274 LYS A C 1
ATOM 2165 O O . LYS A 1 274 ? 20.424 1.106 -3.800 1.00 83.00 274 LYS A O 1
ATOM 2170 N N . PRO A 1 275 ? 20.294 -1.149 -3.792 1.00 71.56 275 PRO A N 1
ATOM 2171 C CA . PRO A 1 275 ? 20.443 -1.260 -2.349 1.00 71.56 275 PRO A CA 1
ATOM 2172 C C . PRO A 1 275 ? 21.818 -0.708 -1.926 1.00 71.56 275 PRO A C 1
ATOM 2174 O O . PRO A 1 275 ? 22.808 -0.922 -2.638 1.00 71.56 275 PRO A O 1
ATOM 2177 N N . PRO A 1 276 ? 21.906 0.009 -0.797 1.00 67.06 276 PRO A N 1
ATOM 2178 C CA . PRO A 1 276 ? 23.167 0.462 -0.247 1.00 67.06 276 PRO A CA 1
ATOM 2179 C C . PRO A 1 276 ? 24.032 -0.748 0.120 1.00 67.06 276 PRO A C 1
ATOM 2181 O O . PRO A 1 276 ? 23.539 -1.798 0.535 1.00 67.06 276 PRO A O 1
ATOM 2184 N N . ARG A 1 277 ? 25.355 -0.584 0.001 1.00 61.12 277 ARG A N 1
ATOM 2185 C CA . ARG A 1 277 ? 26.348 -1.634 0.301 1.00 61.12 277 ARG A CA 1
ATOM 2186 C C . ARG A 1 277 ? 26.303 -2.130 1.756 1.00 61.12 277 ARG A C 1
ATOM 2188 O O . ARG A 1 277 ? 26.917 -3.142 2.063 1.00 61.12 277 ARG A O 1
ATOM 2195 N N . THR A 1 278 ? 25.617 -1.407 2.639 1.00 60.78 278 THR A N 1
ATOM 2196 C CA . THR A 1 278 ? 25.500 -1.680 4.077 1.00 60.78 278 THR A CA 1
ATOM 2197 C C . THR A 1 278 ? 24.476 -2.761 4.422 1.00 60.78 278 THR A C 1
ATOM 2199 O O . THR A 1 278 ? 24.506 -3.277 5.539 1.00 60.78 278 THR A O 1
ATOM 2202 N N . LEU A 1 279 ? 23.581 -3.139 3.502 1.00 60.56 279 LEU A N 1
ATOM 2203 C CA . LEU A 1 279 ? 22.713 -4.295 3.713 1.00 60.56 279 LEU A CA 1
ATOM 2204 C C . LEU A 1 279 ? 23.545 -5.580 3.574 1.00 60.56 279 LEU A C 1
ATOM 2206 O O . LEU A 1 279 ? 24.001 -5.924 2.489 1.00 60.56 279 LEU A O 1
ATOM 2210 N N . SER A 1 280 ? 23.727 -6.300 4.687 1.00 51.38 280 SER A N 1
ATOM 2211 C CA . SER A 1 280 ? 24.473 -7.572 4.761 1.00 51.38 280 SER A CA 1
ATOM 2212 C C . SER A 1 280 ? 23.825 -8.713 3.962 1.00 51.38 280 SER A C 1
ATOM 2214 O O . SER A 1 280 ? 24.479 -9.712 3.665 1.00 51.38 280 SER A O 1
ATOM 2216 N N . VAL A 1 281 ? 22.548 -8.577 3.601 1.00 53.41 281 VAL A N 1
ATOM 2217 C CA . VAL A 1 281 ? 21.836 -9.545 2.764 1.00 53.41 281 VAL A CA 1
ATOM 2218 C C . VAL A 1 281 ? 22.192 -9.279 1.305 1.00 53.41 281 VAL A C 1
ATOM 2220 O O . VAL A 1 281 ? 22.214 -8.127 0.879 1.00 53.41 281 VAL A O 1
ATOM 2223 N N . SER A 1 282 ? 22.421 -10.336 0.523 1.00 55.00 282 SER A N 1
ATOM 2224 C CA . SER A 1 282 ? 22.648 -10.286 -0.927 1.00 55.00 282 SER A CA 1
ATOM 2225 C C . SER A 1 282 ? 21.414 -9.767 -1.690 1.00 55.00 282 SER A C 1
ATOM 2227 O O . SER A 1 282 ? 20.760 -10.475 -2.460 1.00 55.00 282 SER A O 1
ATOM 2229 N N . HIS A 1 283 ? 21.062 -8.497 -1.488 1.00 63.75 283 HIS A N 1
ATOM 2230 C CA . HIS A 1 283 ? 20.027 -7.813 -2.242 1.00 63.75 283 HIS A CA 1
ATOM 2231 C C . HIS A 1 283 ? 20.552 -7.585 -3.652 1.00 63.75 283 HIS A C 1
ATOM 2233 O O . HIS A 1 283 ? 21.291 -6.648 -3.943 1.00 63.75 283 HIS A O 1
ATOM 2239 N N . ARG A 1 284 ? 20.184 -8.498 -4.548 1.00 72.00 284 ARG A N 1
ATOM 2240 C CA . ARG A 1 284 ? 20.483 -8.344 -5.966 1.00 72.00 284 ARG A CA 1
ATOM 2241 C C . ARG A 1 284 ? 19.638 -7.194 -6.534 1.00 72.00 284 ARG A C 1
ATOM 2243 O O . ARG A 1 284 ? 18.445 -7.133 -6.230 1.00 72.00 284 ARG A O 1
ATOM 2250 N N . PRO A 1 285 ? 20.227 -6.305 -7.351 1.00 83.31 285 PRO A N 1
ATOM 2251 C CA . PRO A 1 285 ? 19.475 -5.320 -8.119 1.00 83.31 285 PRO A CA 1
ATOM 2252 C C . PRO A 1 285 ? 18.382 -5.997 -8.957 1.00 83.31 285 PRO A C 1
ATOM 2254 O O . PRO A 1 285 ? 18.688 -6.871 -9.768 1.00 83.31 285 PRO A O 1
ATOM 2257 N N . CYS A 1 286 ? 17.127 -5.588 -8.777 1.00 87.50 286 CYS A N 1
ATOM 2258 C CA . CYS A 1 286 ? 15.966 -6.120 -9.499 1.00 87.50 286 CYS A CA 1
ATOM 2259 C C . CYS A 1 286 ? 15.150 -4.974 -10.106 1.00 87.50 286 CYS A C 1
ATOM 2261 O O . CYS A 1 286 ? 14.954 -3.943 -9.459 1.00 87.50 286 CYS A O 1
ATOM 2263 N N . THR A 1 287 ? 14.683 -5.139 -11.344 1.00 93.25 287 THR A N 1
ATOM 2264 C CA . THR A 1 287 ? 13.709 -4.231 -11.979 1.00 93.25 287 THR A CA 1
ATOM 2265 C C . THR A 1 287 ? 12.319 -4.439 -11.361 1.00 93.25 287 THR A C 1
ATOM 2267 O O . THR A 1 287 ? 12.107 -5.448 -10.678 1.00 93.25 287 THR A O 1
ATOM 2270 N N . PRO A 1 288 ? 11.346 -3.532 -11.579 1.00 95.00 288 PRO A N 1
ATOM 2271 C CA . PRO A 1 288 ? 9.952 -3.793 -11.218 1.00 95.00 288 PRO A CA 1
ATOM 2272 C C . PRO A 1 288 ? 9.440 -5.127 -11.782 1.00 95.00 288 PRO A C 1
ATOM 2274 O O . PRO A 1 288 ? 8.835 -5.897 -11.041 1.00 95.00 288 PRO A O 1
ATOM 2277 N N . LEU A 1 289 ? 9.786 -5.450 -13.037 1.00 95.69 289 LEU A N 1
ATOM 2278 C CA . LEU A 1 289 ? 9.461 -6.740 -13.655 1.00 95.69 289 LEU A CA 1
ATOM 2279 C C . LEU A 1 289 ? 10.080 -7.913 -12.884 1.00 95.69 289 LEU A C 1
ATOM 2281 O O . LEU A 1 289 ? 9.374 -8.848 -12.526 1.00 95.69 289 LEU A O 1
ATOM 2285 N N . GLY A 1 290 ? 11.373 -7.842 -12.555 1.00 93.94 290 GLY A N 1
ATOM 2286 C CA . GLY A 1 290 ? 12.046 -8.901 -11.799 1.00 93.94 290 GLY A CA 1
ATOM 2287 C C . GLY A 1 290 ? 11.445 -9.133 -10.408 1.00 93.94 290 GLY A C 1
ATOM 2288 O O . GLY A 1 290 ? 11.396 -10.270 -9.944 1.00 93.94 290 GLY A O 1
ATOM 2289 N N . TRP A 1 291 ? 10.944 -8.083 -9.748 1.00 94.19 291 TRP A N 1
ATOM 2290 C CA . TRP A 1 291 ? 10.206 -8.231 -8.490 1.00 94.19 291 TRP A CA 1
ATOM 2291 C C . TRP A 1 291 ? 8.858 -8.931 -8.682 1.00 94.19 291 TRP A C 1
ATOM 2293 O O . TRP A 1 291 ? 8.552 -9.834 -7.908 1.00 94.19 291 TRP A O 1
ATOM 2303 N N . ALA A 1 292 ? 8.090 -8.561 -9.710 1.00 96.69 292 ALA A N 1
ATOM 2304 C CA . ALA A 1 292 ? 6.819 -9.214 -10.025 1.00 96.69 292 ALA A CA 1
ATOM 2305 C C . ALA A 1 292 ? 7.007 -10.704 -10.352 1.00 96.69 292 ALA A C 1
ATOM 2307 O O . ALA A 1 292 ? 6.276 -11.544 -9.836 1.00 96.69 292 ALA A O 1
ATOM 2308 N N . VAL A 1 293 ? 8.038 -11.042 -11.133 1.00 95.50 293 VAL A N 1
ATOM 2309 C CA . VAL A 1 293 ? 8.394 -12.429 -11.472 1.00 95.50 293 VAL A CA 1
ATOM 2310 C C . VAL A 1 293 ? 8.775 -13.228 -10.227 1.00 95.50 293 VAL A C 1
ATOM 2312 O O . VAL A 1 293 ? 8.234 -14.306 -9.994 1.00 95.50 293 VAL A O 1
ATOM 2315 N N . ARG A 1 294 ? 9.675 -12.693 -9.392 1.00 92.56 294 ARG A N 1
ATOM 2316 C CA . ARG A 1 294 ? 10.174 -13.382 -8.191 1.00 92.56 294 ARG A CA 1
ATOM 2317 C C . ARG A 1 294 ? 9.060 -13.745 -7.205 1.00 92.56 294 ARG A C 1
ATOM 2319 O O . ARG A 1 294 ? 9.175 -14.754 -6.513 1.00 92.56 294 ARG A O 1
ATOM 2326 N N . PHE A 1 295 ? 8.020 -12.921 -7.130 1.00 93.25 295 PHE A N 1
ATOM 2327 C CA . PHE A 1 295 ? 6.877 -13.128 -6.240 1.00 93.25 295 PHE A CA 1
ATOM 2328 C C . PHE A 1 295 ? 5.643 -13.726 -6.932 1.00 93.25 295 PHE A C 1
ATOM 2330 O O . PHE A 1 295 ? 4.624 -13.906 -6.276 1.00 93.25 295 PHE A O 1
ATOM 2337 N N . GLY A 1 296 ? 5.725 -14.083 -8.218 1.00 95.56 296 GLY A N 1
ATOM 2338 C CA . GLY A 1 296 ? 4.647 -14.807 -8.900 1.00 95.56 296 GLY A CA 1
ATOM 2339 C C . GLY A 1 296 ? 3.455 -13.949 -9.330 1.00 95.56 296 GLY A C 1
ATOM 2340 O O . GLY A 1 296 ? 2.359 -14.467 -9.513 1.00 95.56 296 GLY A O 1
ATOM 2341 N N . HIS A 1 297 ? 3.634 -12.641 -9.509 1.00 97.25 297 HIS A N 1
ATOM 2342 C CA . HIS A 1 297 ? 2.550 -11.727 -9.878 1.00 97.25 297 HIS A CA 1
ATOM 2343 C C . HIS A 1 297 ? 2.340 -11.667 -11.397 1.00 97.25 297 HIS A C 1
ATOM 2345 O O . HIS A 1 297 ? 2.754 -10.716 -12.063 1.00 97.25 297 HIS A O 1
ATOM 2351 N N . GLU A 1 298 ? 1.688 -12.688 -11.952 1.00 97.00 298 GLU A N 1
ATOM 2352 C CA . GLU A 1 298 ? 1.525 -12.873 -13.402 1.00 97.00 298 GLU A CA 1
ATOM 2353 C C . GLU A 1 298 ? 0.853 -11.692 -14.117 1.00 97.00 298 GLU A C 1
ATOM 2355 O O . GLU A 1 298 ? 1.339 -11.235 -15.154 1.00 97.00 298 GLU A O 1
ATOM 2360 N N . ALA A 1 299 ? -0.231 -11.149 -13.564 1.00 96.75 299 ALA A N 1
ATOM 2361 C CA . ALA A 1 299 ? -0.939 -10.027 -14.176 1.00 96.75 299 ALA A CA 1
ATOM 2362 C C . ALA A 1 299 ? -0.064 -8.764 -14.260 1.00 96.75 299 ALA A C 1
ATOM 2364 O O . ALA A 1 299 ? -0.011 -8.105 -15.300 1.00 96.75 299 ALA A O 1
ATOM 2365 N N . VAL A 1 300 ? 0.708 -8.473 -13.209 1.00 97.62 300 VAL A N 1
ATOM 2366 C CA . VAL A 1 300 ? 1.692 -7.380 -13.210 1.00 97.62 300 VAL A CA 1
ATOM 2367 C C . VAL A 1 300 ? 2.804 -7.634 -14.231 1.00 97.62 300 VAL A C 1
ATOM 2369 O O . VAL A 1 300 ? 3.203 -6.705 -14.935 1.00 97.62 300 VAL A O 1
ATOM 2372 N N . VAL A 1 301 ? 3.298 -8.872 -14.348 1.00 96.75 301 VAL A N 1
ATOM 2373 C CA . VAL A 1 301 ? 4.292 -9.250 -15.369 1.00 96.75 301 VAL A CA 1
ATOM 2374 C C . VAL A 1 301 ? 3.763 -8.933 -16.766 1.00 96.75 301 VAL A C 1
ATOM 2376 O O . VAL A 1 301 ? 4.435 -8.236 -17.528 1.00 96.75 301 VAL A O 1
ATOM 2379 N N . LYS A 1 302 ? 2.536 -9.364 -17.077 1.00 96.00 302 LYS A N 1
ATOM 2380 C CA . LYS A 1 302 ? 1.872 -9.087 -18.358 1.00 96.00 302 LYS A CA 1
ATOM 2381 C C . LYS A 1 302 ? 1.711 -7.581 -18.602 1.00 96.00 302 LYS A C 1
ATOM 2383 O O . LYS A 1 302 ? 2.050 -7.108 -19.686 1.00 96.00 302 LYS A O 1
ATOM 2388 N N . GLN A 1 303 ? 1.276 -6.809 -17.600 1.00 95.56 303 GLN A N 1
ATOM 2389 C CA . GLN A 1 303 ? 1.154 -5.346 -17.702 1.00 95.56 303 GLN A CA 1
ATOM 2390 C C . GLN A 1 303 ? 2.495 -4.662 -17.999 1.00 95.56 303 GLN A C 1
ATOM 2392 O O . GLN A 1 303 ? 2.566 -3.795 -18.870 1.00 95.56 303 GLN A O 1
ATOM 2397 N N . LEU A 1 304 ? 3.561 -5.047 -17.292 1.00 95.00 304 LEU A N 1
ATOM 2398 C CA . LEU A 1 304 ? 4.891 -4.465 -17.466 1.00 95.00 304 LEU A CA 1
ATOM 2399 C C . LEU A 1 304 ? 5.502 -4.839 -18.820 1.00 95.00 304 LEU A C 1
ATOM 2401 O O . LEU A 1 304 ? 6.051 -3.964 -19.490 1.00 95.00 304 LEU A O 1
ATOM 2405 N N . ILE A 1 305 ? 5.361 -6.091 -19.261 1.00 94.50 305 ILE A N 1
ATOM 2406 C CA . ILE A 1 305 ? 5.797 -6.548 -20.589 1.00 94.50 305 ILE A CA 1
ATOM 2407 C C . ILE A 1 305 ? 5.090 -5.765 -21.699 1.00 94.50 305 ILE A C 1
ATOM 2409 O O . ILE A 1 305 ? 5.754 -5.259 -22.601 1.00 94.50 305 ILE A O 1
ATOM 2413 N N . ALA A 1 306 ? 3.775 -5.556 -21.588 1.00 93.44 306 ALA A N 1
ATOM 2414 C CA . ALA A 1 306 ? 2.982 -4.811 -22.570 1.00 93.44 306 ALA A CA 1
ATOM 2415 C C . ALA A 1 306 ? 3.411 -3.338 -22.740 1.00 93.44 306 ALA A C 1
ATOM 2417 O O . ALA A 1 306 ? 2.970 -2.658 -23.669 1.00 93.44 306 ALA A O 1
ATOM 2418 N N . THR A 1 307 ? 4.269 -2.809 -21.859 1.00 90.06 307 THR A N 1
ATOM 2419 C CA . THR A 1 307 ? 4.857 -1.476 -22.041 1.00 90.06 307 THR A CA 1
ATOM 2420 C C . THR A 1 307 ? 5.941 -1.431 -23.119 1.00 90.06 307 THR A C 1
ATOM 2422 O O . THR A 1 307 ? 6.292 -0.323 -23.531 1.00 90.06 307 THR A O 1
ATOM 2425 N N . ASN A 1 308 ? 6.491 -2.584 -23.535 1.00 88.00 308 ASN A N 1
ATOM 2426 C CA . ASN A 1 308 ? 7.664 -2.735 -24.411 1.00 88.00 308 ASN A CA 1
ATOM 2427 C C . ASN A 1 308 ? 8.886 -1.902 -23.970 1.00 88.00 308 ASN A C 1
ATOM 2429 O O . ASN A 1 308 ? 9.737 -1.540 -24.778 1.00 88.00 308 ASN A O 1
ATOM 2433 N N . GLN A 1 309 ? 8.961 -1.556 -22.682 1.00 87.06 309 GLN A N 1
ATOM 2434 C CA . GLN A 1 309 ? 10.024 -0.729 -22.097 1.00 87.06 309 GLN A CA 1
ATOM 2435 C C . GLN A 1 309 ? 10.865 -1.488 -21.065 1.00 87.06 309 GLN A C 1
ATOM 2437 O O . GLN A 1 309 ? 11.802 -0.916 -20.514 1.00 87.06 309 GLN A O 1
ATOM 2442 N N . VAL A 1 310 ? 10.524 -2.747 -20.792 1.00 89.31 310 VAL A N 1
ATOM 2443 C CA . VAL A 1 310 ? 11.189 -3.604 -19.807 1.00 89.31 310 VAL A CA 1
ATOM 2444 C C . VAL A 1 310 ? 12.102 -4.604 -20.498 1.00 89.31 310 VAL A C 1
ATOM 2446 O O . VAL A 1 310 ? 11.777 -5.106 -21.574 1.00 89.31 310 VAL A O 1
ATOM 2449 N N . LYS A 1 311 ? 13.247 -4.900 -19.883 1.00 89.19 311 LYS A N 1
ATOM 2450 C CA . LYS A 1 311 ? 14.173 -5.920 -20.379 1.00 89.19 311 LYS A CA 1
ATOM 2451 C C . LYS A 1 311 ? 14.013 -7.195 -19.565 1.00 89.19 311 LYS A C 1
ATOM 2453 O O . LYS A 1 311 ? 14.121 -7.167 -18.339 1.00 89.19 311 LYS A O 1
ATOM 2458 N N . VAL A 1 312 ? 13.791 -8.305 -20.259 1.00 89.12 312 VAL A N 1
ATOM 2459 C CA . VAL A 1 312 ? 13.837 -9.642 -19.663 1.00 89.12 312 VAL A CA 1
ATOM 2460 C C . VAL A 1 312 ? 15.294 -10.081 -19.559 1.00 89.12 312 VAL A C 1
ATOM 2462 O O . VAL A 1 312 ? 16.080 -9.851 -20.478 1.00 89.12 312 VAL A O 1
ATOM 2465 N N . ASP A 1 313 ? 15.663 -10.679 -18.428 1.00 85.06 313 ASP A N 1
ATOM 2466 C CA . ASP A 1 313 ? 16.954 -11.338 -18.252 1.00 85.06 313 ASP A CA 1
ATOM 2467 C C . ASP A 1 313 ? 16.764 -12.828 -17.926 1.00 85.06 313 ASP A C 1
ATOM 2469 O O . ASP A 1 313 ? 15.729 -13.234 -17.395 1.00 85.06 313 ASP A O 1
ATOM 2473 N N . ASP A 1 314 ? 17.764 -13.656 -18.246 1.00 85.88 314 ASP A N 1
ATOM 2474 C CA . ASP A 1 314 ? 17.705 -15.121 -18.070 1.00 85.88 314 ASP A CA 1
ATOM 2475 C C . ASP A 1 314 ? 17.425 -15.532 -16.619 1.00 85.88 314 ASP A C 1
ATOM 2477 O O . ASP A 1 314 ? 16.882 -16.598 -16.324 1.00 85.88 314 ASP A O 1
ATOM 2481 N N . LYS A 1 315 ? 17.781 -14.656 -15.681 1.00 87.25 315 LYS A N 1
ATOM 2482 C CA . LYS A 1 315 ? 17.567 -14.885 -14.262 1.00 87.25 315 LYS A CA 1
ATOM 2483 C C . LYS A 1 315 ? 16.093 -14.759 -13.881 1.00 87.25 315 LYS A C 1
ATOM 2485 O O . LYS A 1 315 ? 15.655 -15.507 -13.012 1.00 87.25 315 LYS A O 1
ATOM 2490 N N . MET A 1 316 ? 15.322 -13.885 -14.529 1.00 91.19 316 MET A N 1
ATOM 2491 C CA . MET A 1 316 ? 13.864 -13.859 -14.365 1.00 91.19 316 MET A CA 1
ATOM 2492 C C . MET A 1 316 ? 13.242 -15.197 -14.770 1.00 91.19 316 MET A C 1
ATOM 2494 O O . MET A 1 316 ? 12.376 -15.695 -14.058 1.00 91.19 316 MET A O 1
ATOM 2498 N N . LEU A 1 317 ? 13.716 -15.821 -15.854 1.00 91.06 317 LEU A N 1
ATOM 2499 C CA . LEU A 1 317 ? 13.232 -17.140 -16.268 1.00 91.06 317 LEU A CA 1
ATOM 2500 C C . LEU A 1 317 ? 13.566 -18.215 -15.223 1.00 91.06 317 LEU A C 1
ATOM 2502 O O . LEU A 1 317 ? 12.710 -19.030 -14.886 1.00 91.06 317 LEU A O 1
ATOM 2506 N N . PHE A 1 318 ? 14.776 -18.177 -14.657 1.00 89.81 318 PHE A N 1
ATOM 2507 C CA . PHE A 1 318 ? 15.157 -19.059 -13.551 1.00 89.81 318 PHE A CA 1
ATOM 2508 C C . PHE A 1 318 ? 14.283 -18.847 -12.305 1.00 89.81 318 PHE A C 1
ATOM 2510 O O . PHE A 1 318 ? 13.820 -19.819 -11.712 1.00 89.81 318 PHE A O 1
ATOM 2517 N N . ASP A 1 319 ? 14.037 -17.594 -11.908 1.00 91.25 319 ASP A N 1
ATOM 2518 C CA . ASP A 1 319 ? 13.192 -17.267 -10.754 1.00 91.25 319 ASP A CA 1
ATOM 2519 C C . ASP A 1 319 ? 11.733 -17.723 -10.988 1.00 91.25 319 ASP A C 1
ATOM 2521 O O . ASP A 1 319 ? 11.121 -18.284 -10.077 1.00 91.25 319 ASP A O 1
ATOM 2525 N N . ALA A 1 320 ? 11.206 -17.574 -12.211 1.00 94.00 320 ALA A N 1
ATOM 2526 C CA . ALA A 1 320 ? 9.880 -18.063 -12.602 1.00 94.00 320 ALA A CA 1
ATOM 2527 C C . ALA A 1 320 ? 9.784 -19.598 -12.560 1.00 94.00 320 ALA A C 1
ATOM 2529 O O . ALA A 1 320 ? 8.837 -20.140 -11.989 1.00 94.00 320 ALA A O 1
ATOM 2530 N N . ALA A 1 321 ? 10.787 -20.297 -13.100 1.00 92.94 321 ALA A N 1
ATOM 2531 C CA . ALA A 1 321 ? 10.856 -21.758 -13.087 1.00 92.94 321 ALA A CA 1
ATOM 2532 C C . ALA A 1 321 ? 10.985 -22.311 -11.664 1.00 92.94 321 ALA A C 1
ATOM 2534 O O . ALA A 1 321 ? 10.289 -23.254 -11.296 1.00 92.94 321 ALA A O 1
ATOM 2535 N N . LYS A 1 322 ? 11.821 -21.683 -10.827 1.00 93.25 322 LYS A N 1
ATOM 2536 C CA . LYS A 1 322 ? 11.964 -22.041 -9.411 1.00 93.25 322 LYS A CA 1
ATOM 2537 C C . LYS A 1 322 ? 10.652 -21.869 -8.638 1.00 93.25 322 LYS A C 1
ATOM 2539 O O . LYS A 1 322 ? 10.394 -22.642 -7.720 1.00 93.25 322 LYS A O 1
ATOM 2544 N N . GLY A 1 323 ? 9.859 -20.855 -8.982 1.00 91.50 323 GLY A N 1
ATOM 2545 C CA . GLY A 1 323 ? 8.539 -20.615 -8.399 1.00 91.50 323 GLY A CA 1
ATOM 2546 C C . GLY A 1 323 ? 7.419 -21.495 -8.964 1.00 91.50 323 GLY A C 1
ATOM 2547 O O . GLY A 1 323 ? 6.331 -21.500 -8.400 1.00 91.50 323 GLY A O 1
ATOM 2548 N N . GLY A 1 324 ? 7.658 -22.235 -10.054 1.00 94.06 324 GLY A N 1
ATOM 2549 C CA . GLY A 1 324 ? 6.619 -23.001 -10.751 1.00 94.06 324 GLY A CA 1
ATOM 2550 C C . GLY A 1 324 ? 5.595 -22.127 -11.488 1.00 94.06 324 GLY A C 1
ATOM 2551 O O . GLY A 1 324 ? 4.478 -22.569 -11.746 1.00 94.06 324 GLY A O 1
ATOM 2552 N N . TYR A 1 325 ? 5.943 -20.880 -11.819 1.00 96.00 325 TYR A N 1
ATOM 2553 C CA . TYR A 1 325 ? 5.019 -19.907 -12.405 1.00 96.00 325 TYR A CA 1
ATOM 2554 C C . TYR A 1 325 ? 4.927 -20.062 -13.929 1.00 96.00 325 TYR A C 1
ATOM 2556 O O . TYR A 1 325 ? 5.502 -19.268 -14.678 1.00 96.00 325 TYR A O 1
ATOM 2564 N N . LEU A 1 326 ? 4.202 -21.082 -14.397 1.00 93.69 326 LEU A N 1
ATOM 2565 C CA . LEU A 1 326 ? 4.108 -21.421 -15.824 1.00 93.69 326 LEU A CA 1
ATOM 2566 C C . LEU A 1 326 ? 3.652 -20.237 -16.695 1.00 93.69 326 LEU A C 1
ATOM 2568 O O . LEU A 1 326 ? 4.339 -19.896 -17.655 1.00 93.69 326 LEU A O 1
ATOM 2572 N N . GLY A 1 327 ? 2.572 -19.542 -16.319 1.00 94.69 327 GLY A N 1
ATOM 2573 C CA . GLY A 1 327 ? 2.070 -18.392 -17.085 1.00 94.69 327 GLY A CA 1
ATOM 2574 C C . GLY A 1 327 ? 3.052 -17.213 -17.144 1.00 94.69 327 GLY A C 1
ATOM 2575 O O . GLY A 1 327 ? 3.098 -16.477 -18.131 1.00 94.69 327 GLY A O 1
ATOM 2576 N N . ILE A 1 328 ? 3.914 -17.062 -16.131 1.00 95.62 328 ILE A N 1
ATOM 2577 C CA . ILE A 1 328 ? 5.011 -16.084 -16.147 1.00 95.62 328 ILE A CA 1
ATOM 2578 C C . ILE A 1 328 ? 6.124 -16.539 -17.090 1.00 95.62 328 ILE A C 1
ATOM 2580 O O . ILE A 1 328 ? 6.635 -15.722 -17.851 1.00 95.62 328 ILE A O 1
ATOM 2584 N N . MET A 1 329 ? 6.501 -17.820 -17.069 1.00 93.56 329 MET A N 1
ATOM 2585 C CA . MET A 1 329 ? 7.512 -18.360 -17.984 1.00 93.56 329 MET A CA 1
ATOM 2586 C C . MET A 1 329 ? 7.087 -18.184 -19.443 1.00 93.56 329 MET A C 1
ATOM 2588 O O . MET A 1 329 ? 7.882 -17.708 -20.251 1.00 93.56 329 MET A O 1
ATOM 2592 N N . GLU A 1 330 ? 5.833 -18.498 -19.766 1.00 93.50 330 GLU A N 1
ATOM 2593 C CA . GLU A 1 330 ? 5.256 -18.292 -21.098 1.00 93.50 330 GLU A CA 1
ATOM 2594 C C . GLU A 1 330 ? 5.289 -16.815 -21.503 1.00 93.50 330 GLU A C 1
ATOM 2596 O O . GLU A 1 330 ? 5.754 -16.484 -22.596 1.00 93.50 330 GLU A O 1
ATOM 2601 N N . ALA A 1 331 ? 4.880 -15.912 -20.603 1.00 93.38 331 ALA A N 1
ATOM 2602 C CA . ALA A 1 331 ? 4.926 -14.475 -20.856 1.00 93.38 331 ALA A CA 1
ATOM 2603 C C . ALA A 1 331 ? 6.360 -13.976 -21.116 1.00 93.38 331 ALA A C 1
ATOM 2605 O O . ALA A 1 331 ? 6.578 -13.196 -22.041 1.00 93.38 331 ALA A O 1
ATOM 2606 N N . LEU A 1 332 ? 7.349 -14.439 -20.343 1.00 92.31 332 LEU A N 1
ATOM 2607 C CA . LEU A 1 332 ? 8.755 -14.066 -20.529 1.00 92.31 332 LEU A CA 1
ATOM 2608 C C . LEU A 1 332 ? 9.321 -14.625 -21.845 1.00 92.31 332 LEU A C 1
ATOM 2610 O O . LEU A 1 332 ? 9.956 -13.886 -22.598 1.00 92.31 332 LEU A O 1
ATOM 2614 N N . LEU A 1 333 ? 9.062 -15.895 -22.168 1.00 89.12 333 LEU A N 1
ATOM 2615 C CA . LEU A 1 333 ? 9.546 -16.528 -23.401 1.00 89.12 333 LEU A CA 1
ATOM 2616 C C . LEU A 1 333 ? 8.926 -15.907 -24.658 1.00 89.12 333 LEU A C 1
ATOM 2618 O O . LEU A 1 333 ? 9.639 -15.697 -25.641 1.00 89.12 333 LEU A O 1
ATOM 2622 N N . GLY A 1 334 ? 7.643 -15.536 -24.615 1.00 85.69 334 GLY A N 1
ATOM 2623 C CA . GLY A 1 334 ? 6.971 -14.844 -25.719 1.00 85.69 334 GLY A CA 1
ATOM 2624 C C . GLY A 1 334 ? 7.630 -13.509 -26.089 1.00 85.69 334 GLY A C 1
ATOM 2625 O O . GLY A 1 334 ? 7.666 -13.134 -27.262 1.00 85.69 334 GLY A O 1
ATOM 2626 N N . THR A 1 335 ? 8.233 -12.813 -25.118 1.00 79.44 335 THR A N 1
ATOM 2627 C CA . THR A 1 335 ? 8.993 -11.580 -25.393 1.00 79.44 335 THR A CA 1
ATOM 2628 C C . THR A 1 335 ? 10.365 -11.838 -26.011 1.00 79.44 335 THR A C 1
ATOM 2630 O O . THR A 1 335 ? 10.790 -11.078 -26.878 1.00 79.44 335 THR A O 1
ATOM 2633 N N . ALA A 1 336 ? 11.047 -12.919 -25.615 1.00 61.16 336 ALA A N 1
ATOM 2634 C CA . ALA A 1 336 ? 12.362 -13.287 -26.143 1.00 61.16 336 ALA A CA 1
ATOM 2635 C C . ALA A 1 336 ? 12.289 -13.821 -27.585 1.00 61.16 336 ALA A C 1
ATOM 2637 O O . ALA A 1 336 ? 13.216 -13.625 -28.367 1.00 61.16 336 ALA A O 1
ATOM 2638 N N . GLN A 1 337 ? 11.168 -14.448 -27.953 1.00 55.09 337 GLN A N 1
ATOM 2639 C CA . GLN A 1 337 ? 10.886 -14.932 -29.311 1.00 55.09 337 GLN A CA 1
ATOM 2640 C C . GLN A 1 337 ? 10.395 -13.838 -30.272 1.00 55.09 337 GLN A C 1
ATOM 2642 O O . GLN A 1 337 ? 10.170 -14.121 -31.445 1.00 55.09 337 GLN A O 1
ATOM 2647 N N . SER A 1 338 ? 10.289 -12.585 -29.815 1.00 44.84 338 SER A N 1
ATOM 2648 C CA . SER A 1 338 ? 9.970 -11.429 -30.659 1.00 44.84 338 SER A CA 1
ATOM 2649 C C . SER A 1 338 ? 11.205 -10.566 -31.001 1.00 44.84 338 SER A C 1
ATOM 2651 O O . SER A 1 338 ? 11.191 -9.369 -30.701 1.00 44.84 338 SER A O 1
ATOM 2653 N N . PRO A 1 339 ? 12.302 -11.071 -31.614 1.00 41.38 339 PRO A N 1
ATOM 2654 C CA . PRO A 1 339 ? 13.275 -10.181 -32.219 1.00 41.38 339 PRO A CA 1
ATOM 2655 C C . PRO A 1 339 ? 12.802 -9.774 -33.625 1.00 41.38 339 PRO A C 1
ATOM 2657 O O . PRO A 1 339 ? 12.502 -10.610 -34.470 1.00 41.38 339 PRO A O 1
ATOM 2660 N N . ALA A 1 340 ? 12.826 -8.465 -33.876 1.00 45.72 340 ALA A N 1
ATOM 2661 C CA . ALA A 1 340 ? 12.856 -7.839 -35.198 1.00 45.72 340 ALA A CA 1
ATOM 2662 C C . ALA A 1 340 ? 11.608 -7.959 -36.096 1.00 45.72 340 ALA A C 1
ATOM 2664 O O . ALA A 1 340 ? 11.600 -8.699 -37.067 1.00 45.72 340 ALA A O 1
ATOM 2665 N N . THR A 1 341 ? 10.669 -7.027 -35.927 1.00 34.81 341 THR A N 1
ATOM 2666 C CA . THR A 1 341 ? 10.148 -6.255 -37.070 1.00 34.81 341 THR A CA 1
ATOM 2667 C C . THR A 1 341 ? 9.650 -4.902 -36.580 1.00 34.81 341 THR A C 1
ATOM 2669 O O . THR A 1 341 ? 8.528 -4.799 -36.100 1.00 34.81 341 THR A O 1
ATOM 2672 N N . GLN A 1 342 ? 10.476 -3.865 -36.704 1.00 32.59 342 GLN A N 1
ATOM 2673 C CA . GLN A 1 342 ? 10.129 -2.656 -37.458 1.00 32.59 342 GLN A CA 1
ATOM 2674 C C . GLN A 1 342 ? 11.343 -1.719 -37.493 1.00 32.59 342 GLN A C 1
ATOM 2676 O O . GLN A 1 342 ? 11.974 -1.452 -36.472 1.00 32.59 342 GLN A O 1
ATOM 2681 N N . LYS A 1 343 ? 11.690 -1.369 -38.733 1.00 33.81 343 LYS A N 1
ATOM 2682 C CA . LYS A 1 343 ? 12.771 -0.486 -39.173 1.00 33.81 343 LYS A CA 1
ATOM 2683 C C . LYS A 1 343 ? 12.589 0.944 -38.690 1.00 33.81 343 LYS A C 1
ATOM 2685 O O . LYS A 1 343 ? 11.416 1.354 -38.547 1.00 33.81 343 LYS A O 1
#

Radius of gyration: 23.75 Å; chains: 1; bounding box: 70×44×68 Å

pLDDT: mean 80.67, std 15.91, range [32.59, 97.69]

Foldseek 3Di:
DQQLVQDDPPDQASVPGPRDDPVVVLVVCCVVQPPQWDQDPNDIDGPDPVLVCQQQPDPPPPDDDPVVVVVPDDPDDPSGNNDHPLVVLLSLLVSLLSHCNHPVNLVVLVDVVCPLVCVLPDDCVVVCVVPVCNSVSLVCNLVSQLDDDPPPDPCPVVSLVSLLVLLQCPRSSNVSSCCNVVVNPPFHSVQDDSLLSCLLSLRLVNNLVLLPDPPRDQCQAGQAFQDTSLLSNLLVLNLSNVVSLLVSLVVVVPPDPVCVVVVPDHNQQAAWRDGDPPPPDPSDTGGSLLSNLLNLNLSSNLSSVVSVNYDDDVVSLVSNVVVVNVSSNVSSVVSVVDPDDDD

Organism: NCBI:txid1435070

InterPro domains:
  IPR036770 Ankyrin repeat-containing domain superfamily [G3DSA:1.25.40.20] (144-342)
  IPR036770 Ankyrin repeat-containing domain superfamily [SSF48403] (187-333)

Secondary structure (DSSP, 8-state):
-HHHHH--TT--SGGG-----HHHHHHHHHHHHGGGEEEETTEEEES-HHHHHHHHT-TT----TTTTTGGGS-TT---TT---HHHHHHHHHHHHHHHHT-HHHHHHHH-TTS-HHHHHHS-GGGTTTT-TTHHHHHHHHHHHT-SPPPTT-TTHHHHHHHHHHHT-TTSHHHHHHHHHHTT-TT--GGG--HHHHHHHHT-HHHHHHHHHSTT--TT-B-TTT--BHHHHHHHTT-HHHHHHHHHHHHHHHHH-HHHHHHT-S---TT------TT--S------HHHHHHHTT-HHHHHHHHTTT-PPP-HHHHHHHHHHT-HHHHHHHHHHHT------